Protein AF-A0A7J8VX58-F1 (afdb_monomer_lite)

Structure (mmCIF, N/CA/C/O backbone):
data_AF-A0A7J8VX58-F1
#
_entry.id   AF-A0A7J8VX58-F1
#
loop_
_atom_site.group_PDB
_atom_site.id
_atom_site.type_symbol
_atom_site.label_atom_id
_atom_site.label_alt_id
_atom_site.label_comp_id
_atom_site.label_asym_id
_atom_site.label_entity_id
_atom_site.label_seq_id
_atom_site.pdbx_PDB_ins_code
_atom_site.Cartn_x
_atom_site.Cartn_y
_atom_site.Cartn_z
_atom_site.occupancy
_atom_site.B_iso_or_equiv
_atom_site.auth_seq_id
_atom_site.auth_comp_id
_atom_site.auth_asym_id
_atom_site.auth_atom_id
_atom_site.pdbx_PDB_model_num
ATOM 1 N N . MET A 1 1 ? -9.553 -24.110 28.829 1.00 67.25 1 MET A N 1
ATOM 2 C CA . MET A 1 1 ? -9.200 -22.724 29.221 1.00 67.25 1 MET A CA 1
ATOM 3 C C . MET A 1 1 ? -9.968 -21.685 28.394 1.00 67.25 1 MET A C 1
ATOM 5 O O . MET A 1 1 ? -10.559 -20.806 29.000 1.00 67.25 1 MET A O 1
ATOM 9 N N . ALA A 1 2 ? -10.059 -21.823 27.061 1.00 74.19 2 ALA A N 1
ATOM 10 C CA . ALA A 1 2 ? -10.848 -20.926 26.198 1.00 74.19 2 ALA A CA 1
ATOM 11 C C . ALA A 1 2 ? -12.362 -20.903 26.513 1.00 74.19 2 ALA A C 1
ATOM 13 O O . ALA A 1 2 ? -12.915 -19.830 26.712 1.00 74.19 2 ALA A O 1
ATOM 14 N N . ALA A 1 3 ? -13.008 -22.069 26.670 1.00 78.06 3 ALA A N 1
ATOM 15 C CA . ALA A 1 3 ? -14.443 -22.149 26.992 1.00 78.06 3 ALA A CA 1
ATOM 16 C C . ALA A 1 3 ? -14.817 -21.452 28.319 1.00 78.06 3 ALA A C 1
ATOM 18 O O . ALA A 1 3 ? -15.815 -20.751 28.389 1.00 78.06 3 ALA A O 1
ATOM 19 N N . LYS A 1 4 ? -13.958 -21.556 29.346 1.00 78.69 4 LYS A N 1
ATOM 20 C CA . LYS A 1 4 ? -14.139 -20.858 30.633 1.00 78.69 4 LYS A CA 1
ATOM 21 C C . LYS A 1 4 ? -13.997 -19.338 30.518 1.00 78.69 4 LYS A C 1
ATOM 23 O O . LYS A 1 4 ? -14.707 -18.617 31.203 1.00 78.69 4 LYS A O 1
ATOM 28 N N . LYS A 1 5 ? -13.080 -18.842 29.675 1.00 78.00 5 LYS A N 1
ATOM 29 C CA . LYS A 1 5 ? -12.968 -17.399 29.407 1.00 78.00 5 LYS A CA 1
ATOM 30 C C . LYS A 1 5 ? -14.185 -16.875 28.643 1.00 78.00 5 LYS A C 1
ATOM 32 O O . LYS A 1 5 ? -14.623 -15.774 28.931 1.00 78.00 5 LYS A O 1
ATOM 37 N N . LEU A 1 6 ? -14.748 -17.669 27.729 1.00 80.69 6 LEU A N 1
ATOM 38 C CA . LEU A 1 6 ? -15.968 -17.306 27.006 1.00 80.69 6 LEU A CA 1
ATOM 39 C C . LEU A 1 6 ? -17.177 -17.196 27.948 1.00 80.69 6 LEU A C 1
ATOM 41 O O . LEU A 1 6 ? -17.907 -16.215 27.881 1.00 80.69 6 LEU A O 1
ATOM 45 N N . GLU A 1 7 ? -17.339 -18.139 28.883 1.00 80.19 7 GLU A N 1
ATOM 46 C CA . GLU A 1 7 ? -18.363 -18.032 29.937 1.00 80.19 7 GLU A CA 1
ATOM 47 C C . GLU A 1 7 ? -18.173 -16.784 30.814 1.00 80.19 7 GLU A C 1
ATOM 49 O O . GLU A 1 7 ? -19.152 -16.158 31.209 1.00 80.19 7 GLU A O 1
ATOM 54 N N . GLN A 1 8 ? -16.924 -16.391 31.094 1.00 83.75 8 GLN A N 1
ATOM 55 C CA . GLN A 1 8 ? -16.607 -15.188 31.876 1.00 83.75 8 GLN A CA 1
ATOM 56 C C . GLN A 1 8 ? -16.864 -13.873 31.127 1.00 83.75 8 GLN A C 1
ATOM 58 O O . GLN A 1 8 ? -17.114 -12.863 31.778 1.00 83.75 8 GLN A O 1
ATOM 63 N N . MET A 1 9 ? -16.790 -13.863 29.792 1.00 82.75 9 MET A N 1
ATOM 64 C CA . MET A 1 9 ? -17.065 -12.672 28.974 1.00 82.75 9 MET A CA 1
ATOM 65 C C . MET A 1 9 ? -18.559 -12.327 28.927 1.00 82.75 9 MET A C 1
ATOM 67 O O . MET A 1 9 ? -18.908 -11.164 28.746 1.00 82.75 9 MET A O 1
ATOM 71 N N . GLY A 1 10 ? -19.434 -13.310 29.157 1.00 85.12 10 GLY A N 1
ATOM 72 C CA . GLY A 1 10 ? -20.879 -13.107 29.164 1.00 85.12 10 GLY A CA 1
ATOM 73 C C . GLY A 1 10 ? -21.491 -12.995 27.759 1.00 85.12 10 GLY A C 1
ATOM 74 O O . GLY A 1 10 ? -20.836 -13.294 26.759 1.00 85.12 10 GLY A O 1
ATOM 75 N N . PRO A 1 11 ? -22.785 -12.644 27.666 1.00 87.06 11 PRO A N 1
ATOM 76 C CA . PRO A 1 11 ? -23.480 -12.518 26.389 1.00 87.06 11 PRO A CA 1
ATOM 77 C C . PRO A 1 11 ? -22.951 -11.333 25.572 1.00 87.06 11 PRO A C 1
ATOM 79 O O . PRO A 1 11 ? -22.590 -10.300 26.129 1.00 87.06 11 PRO A O 1
ATOM 82 N N . VAL A 1 12 ? -22.986 -11.474 24.242 1.00 88.31 12 VAL A N 1
ATOM 83 C CA . VAL A 1 12 ? -22.552 -10.428 23.306 1.00 88.31 12 VAL A CA 1
ATOM 84 C C . VAL A 1 12 ? -23.352 -9.149 23.537 1.00 88.31 12 VAL A C 1
ATOM 86 O O . VAL A 1 12 ? -24.588 -9.141 23.500 1.00 88.31 12 VAL A O 1
ATOM 89 N N . THR A 1 13 ? -22.635 -8.061 23.764 1.00 92.06 13 THR A N 1
ATOM 90 C CA . THR A 1 13 ? -23.197 -6.743 24.025 1.00 92.06 13 THR A CA 1
ATOM 91 C C . THR A 1 13 ? -23.723 -6.097 22.744 1.00 92.06 13 THR A C 1
ATOM 93 O O . THR A 1 13 ? -23.370 -6.458 21.619 1.00 92.06 13 THR A O 1
ATOM 96 N N . LYS A 1 14 ? -24.573 -5.079 22.902 1.00 90.50 14 LYS A N 1
ATOM 97 C CA . LYS A 1 14 ? -25.101 -4.307 21.771 1.00 90.50 14 LYS A CA 1
ATOM 98 C C . LYS A 1 14 ? -23.979 -3.669 20.937 1.00 90.50 14 LYS A C 1
ATOM 100 O O . LYS A 1 14 ? -24.055 -3.685 19.713 1.00 90.50 14 LYS A O 1
ATOM 105 N N . ASN A 1 15 ? -22.939 -3.149 21.590 1.00 91.50 15 ASN A N 1
ATOM 106 C CA . ASN A 1 15 ? -21.820 -2.490 20.912 1.00 91.50 15 ASN A CA 1
ATOM 107 C C . ASN A 1 15 ? -20.977 -3.492 20.112 1.00 91.50 15 ASN A C 1
ATOM 109 O O . ASN A 1 15 ? -20.580 -3.190 18.989 1.00 91.50 15 ASN A O 1
ATOM 113 N N . GLU A 1 16 ? -20.780 -4.709 20.628 1.00 92.38 16 GLU A N 1
ATOM 114 C CA . GLU A 1 16 ? -20.103 -5.784 19.890 1.00 92.38 16 GLU A CA 1
ATOM 115 C C . GLU A 1 16 ? -20.892 -6.202 18.642 1.00 92.38 16 GLU A C 1
ATOM 117 O O . GLU A 1 16 ? -20.307 -6.364 17.572 1.00 92.38 16 GLU A O 1
ATOM 122 N N . TRP A 1 17 ? -22.224 -6.290 18.726 1.00 94.56 17 TRP A N 1
ATOM 123 C CA . TRP A 1 17 ? -23.066 -6.553 17.552 1.00 94.56 17 TRP A CA 1
ATOM 124 C C . TRP A 1 17 ? -22.974 -5.455 16.492 1.00 94.56 17 TRP A C 1
ATOM 126 O O . TRP A 1 17 ? -22.900 -5.754 15.298 1.00 94.56 17 TRP A O 1
ATOM 136 N N . ILE A 1 18 ? -22.956 -4.189 16.913 1.00 93.94 18 ILE A N 1
ATOM 137 C CA . ILE A 1 18 ? -22.804 -3.052 15.999 1.00 93.94 18 ILE A CA 1
ATOM 138 C C . ILE A 1 18 ? -21.421 -3.077 15.333 1.00 93.94 18 ILE A C 1
ATOM 140 O O . ILE A 1 18 ? -21.319 -2.852 14.124 1.00 93.94 18 ILE A O 1
ATOM 144 N N . MET A 1 19 ? -20.368 -3.397 16.088 1.00 93.69 19 MET A N 1
ATOM 145 C CA . MET A 1 19 ? -19.006 -3.527 15.565 1.00 93.69 19 MET A CA 1
ATOM 146 C C . MET A 1 19 ? -18.912 -4.635 14.509 1.00 93.69 19 MET A C 1
ATOM 148 O O . MET A 1 19 ? -18.427 -4.386 13.403 1.00 93.69 19 MET A O 1
ATOM 152 N N . VAL A 1 20 ? -19.464 -5.820 14.790 1.00 94.81 20 VAL A N 1
ATOM 153 C CA . VAL A 1 20 ? -19.514 -6.933 13.826 1.00 94.81 20 VAL A CA 1
ATOM 154 C C . VAL A 1 20 ? -20.304 -6.548 12.575 1.00 94.81 20 VAL A C 1
ATOM 156 O O . VAL A 1 20 ? -19.836 -6.785 11.460 1.00 94.81 20 VAL A O 1
ATOM 159 N N . GLY A 1 21 ? -21.470 -5.917 12.734 1.00 95.88 21 GLY A N 1
ATOM 160 C CA . GLY A 1 21 ? -22.283 -5.456 11.606 1.00 95.88 21 GLY A CA 1
ATOM 161 C C . GLY A 1 21 ? -21.540 -4.453 10.720 1.00 95.88 21 GLY A C 1
ATOM 162 O O . GLY A 1 21 ? -21.539 -4.580 9.496 1.00 95.88 21 GLY A O 1
ATOM 163 N N . THR A 1 22 ? -20.838 -3.506 11.342 1.00 95.19 22 THR A N 1
ATOM 164 C CA . THR A 1 22 ? -20.024 -2.504 10.640 1.00 95.19 22 THR A CA 1
ATOM 165 C C . THR A 1 22 ? -18.860 -3.154 9.894 1.00 95.19 22 THR A C 1
ATOM 167 O O . THR A 1 22 ? -18.599 -2.812 8.741 1.00 95.19 22 THR A O 1
ATOM 170 N N . MET A 1 23 ? -18.201 -4.140 10.507 1.00 93.94 23 MET A N 1
ATOM 171 C CA . MET A 1 23 ? -17.115 -4.885 9.871 1.00 93.94 23 MET A CA 1
ATOM 172 C C . MET A 1 23 ? -17.603 -5.679 8.653 1.00 93.94 23 MET A C 1
ATOM 174 O O . MET A 1 23 ? -16.987 -5.613 7.590 1.00 93.94 23 MET A O 1
ATOM 178 N N . LEU A 1 24 ? -18.730 -6.386 8.771 1.00 96.06 24 LEU A N 1
ATOM 179 C CA . LEU A 1 24 ? -19.324 -7.128 7.653 1.00 96.06 24 LEU A CA 1
ATOM 180 C C . LEU A 1 24 ? -19.724 -6.201 6.502 1.00 96.06 24 LEU A C 1
ATOM 182 O O . LEU A 1 24 ? -19.502 -6.531 5.335 1.00 96.06 24 LEU A O 1
ATOM 186 N N . LEU A 1 25 ? -20.266 -5.026 6.822 1.00 94.56 25 LEU A N 1
ATOM 187 C CA . LEU A 1 25 ? -20.597 -4.014 5.826 1.00 94.56 25 LEU A CA 1
ATOM 188 C C . LEU A 1 25 ? -19.341 -3.492 5.116 1.00 94.56 25 LEU A C 1
ATOM 190 O O . LEU A 1 25 ? -19.319 -3.459 3.889 1.00 94.56 25 LEU A O 1
ATOM 194 N N . ALA A 1 26 ? -18.280 -3.157 5.854 1.00 93.88 26 ALA A N 1
ATOM 195 C CA . ALA A 1 26 ? -17.018 -2.704 5.267 1.00 93.88 26 ALA A CA 1
ATOM 196 C C . ALA A 1 26 ? -16.408 -3.757 4.324 1.00 93.88 26 ALA A C 1
ATOM 198 O O . ALA A 1 26 ? -16.032 -3.432 3.199 1.00 93.88 26 ALA A O 1
ATOM 199 N N . VAL A 1 27 ? -16.389 -5.031 4.735 1.00 94.31 27 VAL A N 1
ATOM 200 C CA . VAL A 1 27 ? -15.911 -6.142 3.893 1.00 94.31 27 VAL A CA 1
ATOM 201 C C . VAL A 1 27 ? -16.771 -6.296 2.640 1.00 94.31 27 VAL A C 1
ATOM 203 O O . VAL A 1 27 ? -16.237 -6.449 1.544 1.00 94.31 27 VAL A O 1
ATOM 206 N N . THR A 1 28 ? -18.095 -6.207 2.775 1.00 94.56 28 THR A N 1
ATOM 207 C CA . THR A 1 28 ? -19.016 -6.292 1.631 1.00 94.56 28 THR A CA 1
ATOM 208 C C . THR A 1 28 ? -18.780 -5.146 0.649 1.00 94.56 28 THR A C 1
ATOM 210 O O . THR A 1 28 ? -18.718 -5.374 -0.557 1.00 94.56 28 THR A O 1
ATOM 213 N N . LEU A 1 29 ? -18.589 -3.923 1.153 1.00 93.50 29 LEU A N 1
ATOM 214 C CA . LEU A 1 29 ? -18.266 -2.757 0.331 1.00 93.50 29 LEU A CA 1
ATOM 215 C C . LEU A 1 29 ? -16.899 -2.877 -0.345 1.00 93.50 29 LEU A C 1
ATOM 217 O O . LEU A 1 29 ? -16.748 -2.388 -1.456 1.00 93.50 29 LEU A O 1
ATOM 221 N N . TRP A 1 30 ? -15.918 -3.534 0.275 1.00 91.31 30 TRP A N 1
ATOM 222 C CA . TRP A 1 30 ? -14.639 -3.809 -0.382 1.00 91.31 30 TRP A CA 1
ATOM 223 C C . TRP A 1 30 ? -14.753 -4.858 -1.483 1.00 91.31 30 TRP A C 1
ATOM 225 O O . TRP A 1 30 ? -14.191 -4.661 -2.556 1.00 91.31 30 TRP A O 1
ATOM 235 N N . VAL A 1 31 ? -15.496 -5.943 -1.257 1.00 93.19 31 VAL A N 1
ATOM 236 C CA . VAL A 1 31 ? -15.692 -6.993 -2.271 1.00 93.19 31 VAL A CA 1
ATOM 237 C C . VAL A 1 31 ? -16.513 -6.474 -3.454 1.00 93.19 31 VAL A C 1
ATOM 239 O O . VAL A 1 31 ? -16.200 -6.770 -4.603 1.00 93.19 31 VAL A O 1
ATOM 242 N N . CYS A 1 32 ? -17.543 -5.672 -3.183 1.00 92.31 32 CYS A N 1
ATOM 243 C CA . CYS A 1 32 ? -18.420 -5.087 -4.196 1.00 92.31 32 CYS A CA 1
ATOM 244 C C . CYS A 1 32 ? -17.983 -3.676 -4.632 1.00 92.31 32 CYS A C 1
ATOM 246 O O . CYS A 1 32 ? -18.740 -2.987 -5.311 1.00 92.31 32 CYS A O 1
ATOM 248 N N . GLY A 1 33 ? -16.797 -3.210 -4.233 1.00 88.12 33 GLY A N 1
ATOM 249 C CA . GLY A 1 33 ? -16.373 -1.821 -4.447 1.00 88.12 33 GLY A CA 1
ATOM 250 C C . GLY A 1 33 ? -16.325 -1.450 -5.925 1.00 88.12 33 GLY A C 1
ATOM 251 O O . GLY A 1 33 ? -16.896 -0.438 -6.327 1.00 88.12 33 GLY A O 1
ATOM 252 N N . ASP A 1 34 ? -15.745 -2.325 -6.747 1.00 86.12 34 ASP A N 1
ATOM 253 C CA . ASP A 1 34 ? -15.620 -2.111 -8.192 1.00 86.12 34 ASP A CA 1
ATOM 254 C C . ASP A 1 34 ? -16.979 -2.129 -8.910 1.00 86.12 34 ASP A C 1
ATOM 256 O O . ASP A 1 34 ? -17.194 -1.361 -9.846 1.00 86.12 34 ASP A O 1
ATOM 260 N N . THR A 1 35 ? -17.925 -2.966 -8.464 1.00 91.38 35 THR A N 1
ATOM 261 C CA . THR A 1 35 ? -19.267 -3.057 -9.067 1.00 91.38 35 THR A CA 1
ATOM 262 C C . THR A 1 35 ? -20.177 -1.907 -8.648 1.00 91.38 35 THR A C 1
ATOM 264 O O . THR A 1 35 ? -21.030 -1.487 -9.429 1.00 91.38 35 THR A O 1
ATOM 267 N N . LEU A 1 36 ? -19.997 -1.387 -7.433 1.00 88.38 36 LEU A N 1
ATOM 268 C CA . LEU A 1 36 ? -20.767 -0.271 -6.882 1.00 88.38 36 LEU A CA 1
ATOM 269 C C . LEU A 1 36 ? -20.120 1.098 -7.151 1.00 88.38 36 LEU A C 1
ATOM 271 O O . LEU A 1 36 ? -20.736 2.124 -6.868 1.00 88.38 36 LEU A O 1
ATOM 275 N N . GLY A 1 37 ? -18.890 1.130 -7.675 1.00 91.56 37 GLY A N 1
ATOM 276 C CA . GLY A 1 37 ? -18.122 2.360 -7.876 1.00 91.56 37 GLY A CA 1
ATOM 277 C C . GLY A 1 37 ? -17.706 3.036 -6.566 1.00 91.56 37 GLY A C 1
ATOM 278 O O . GLY A 1 37 ? -17.561 4.257 -6.527 1.00 91.56 37 GLY A O 1
ATOM 279 N N . ILE A 1 38 ? -17.549 2.265 -5.486 1.00 92.62 38 ILE A N 1
ATOM 280 C CA . ILE A 1 38 ? -17.201 2.766 -4.152 1.00 92.62 38 ILE A CA 1
ATOM 281 C C . ILE A 1 38 ? -15.705 2.529 -3.907 1.00 92.62 38 ILE A C 1
ATOM 283 O O . ILE A 1 38 ? -15.286 1.379 -3.761 1.00 92.62 38 ILE A O 1
ATOM 287 N N . PRO A 1 39 ? -14.881 3.590 -3.807 1.00 91.44 39 PRO A N 1
ATOM 288 C CA . PRO A 1 39 ? -13.470 3.447 -3.469 1.00 91.44 39 PRO A CA 1
ATOM 289 C C . PRO A 1 39 ? -13.274 2.848 -2.071 1.00 91.44 39 PRO A C 1
ATOM 291 O O . PRO A 1 39 ? -14.018 3.155 -1.137 1.00 91.44 39 PRO A O 1
ATOM 294 N N . SER A 1 40 ? -12.206 2.071 -1.888 1.00 86.94 40 SER A N 1
ATOM 295 C CA . SER A 1 40 ? -11.897 1.402 -0.613 1.00 86.94 40 SER A CA 1
ATOM 296 C C . SER A 1 40 ? -11.791 2.359 0.581 1.00 86.94 40 SER A C 1
ATOM 298 O O . SER A 1 40 ? -12.222 2.019 1.684 1.00 86.94 40 SER A O 1
ATOM 300 N N . VAL A 1 41 ? -11.268 3.568 0.353 1.00 90.44 41 VAL A N 1
ATOM 301 C CA . VAL A 1 41 ? -11.170 4.635 1.361 1.00 90.44 41 VAL A CA 1
ATOM 302 C C . VAL A 1 41 ? -12.556 5.107 1.796 1.00 90.44 41 VAL A C 1
ATOM 304 O O . VAL A 1 41 ? -12.792 5.303 2.984 1.00 90.44 41 VAL A O 1
ATOM 307 N N . VAL A 1 42 ? -13.497 5.241 0.857 1.00 94.31 42 VAL A N 1
ATOM 308 C CA . VAL A 1 42 ? -14.876 5.649 1.162 1.00 94.31 42 VAL A CA 1
ATOM 309 C C . VAL A 1 42 ? -15.570 4.578 1.999 1.00 94.31 42 VAL A C 1
ATOM 311 O O . VAL A 1 42 ? -16.201 4.911 2.998 1.00 94.31 42 VAL A O 1
ATOM 314 N N . ALA A 1 43 ? -15.391 3.297 1.666 1.00 94.31 43 ALA A N 1
ATOM 315 C CA . ALA A 1 43 ? -15.914 2.192 2.471 1.00 94.31 43 ALA A CA 1
ATOM 316 C C . ALA A 1 43 ? -15.386 2.223 3.921 1.00 94.31 43 ALA A C 1
ATOM 318 O O . ALA A 1 43 ? -16.165 2.078 4.864 1.00 94.31 43 ALA A O 1
ATOM 319 N N . ALA A 1 44 ? -14.088 2.487 4.110 1.00 92.44 44 ALA A N 1
ATOM 320 C CA . ALA A 1 44 ? -13.493 2.636 5.440 1.00 92.44 44 ALA A CA 1
ATOM 321 C C . ALA A 1 44 ? -14.060 3.849 6.205 1.00 92.44 44 ALA A C 1
ATOM 323 O O . ALA A 1 44 ? -14.365 3.738 7.392 1.00 92.44 44 ALA A O 1
ATOM 324 N N . MET A 1 45 ? -14.259 4.986 5.528 1.00 95.25 45 MET A N 1
ATOM 325 C CA . MET A 1 45 ? -14.857 6.187 6.129 1.00 95.25 45 MET A CA 1
ATOM 326 C C . MET A 1 45 ? -16.324 5.992 6.512 1.00 95.25 45 MET A C 1
ATOM 328 O O . MET A 1 45 ? -16.741 6.476 7.564 1.00 95.25 45 MET A O 1
ATOM 332 N N . ILE A 1 46 ? -17.096 5.249 5.713 1.00 95.62 46 ILE A N 1
ATOM 333 C CA . ILE A 1 46 ? -18.464 4.843 6.067 1.00 95.62 46 ILE A CA 1
ATOM 334 C C . ILE A 1 46 ? -18.440 3.997 7.345 1.00 95.62 46 ILE A C 1
ATOM 336 O O . ILE A 1 46 ? -19.193 4.284 8.274 1.00 95.62 46 ILE A O 1
ATOM 340 N N . GLY A 1 47 ? -17.540 3.009 7.421 1.00 95.44 47 GLY A N 1
ATOM 341 C CA . GLY A 1 47 ? -17.327 2.183 8.613 1.00 95.44 47 GLY A CA 1
ATOM 342 C C . GLY A 1 47 ? -17.056 3.015 9.867 1.00 95.44 47 GLY A C 1
ATOM 343 O O . GLY A 1 47 ? -17.797 2.921 10.844 1.00 95.44 47 GLY A O 1
ATOM 344 N N . LEU A 1 48 ? -16.047 3.888 9.812 1.00 95.25 48 LEU A N 1
ATOM 345 C CA . LEU A 1 48 ? -15.701 4.786 10.918 1.00 95.25 48 LEU A CA 1
ATOM 346 C C . LEU A 1 48 ? -16.871 5.699 11.317 1.00 95.25 48 LEU A C 1
ATOM 348 O O . LEU A 1 48 ? -17.172 5.832 12.502 1.00 95.25 48 LEU A O 1
ATOM 352 N N . SER A 1 49 ? -17.570 6.278 10.336 1.00 96.25 49 SER A N 1
ATOM 353 C CA . SER A 1 49 ? -18.723 7.150 10.591 1.00 96.25 49 SER A CA 1
ATOM 354 C C . SER A 1 49 ? -19.847 6.410 11.313 1.00 96.25 49 SER A C 1
ATOM 356 O O . SER A 1 49 ? -20.435 6.957 12.240 1.00 96.25 49 SER A O 1
ATOM 358 N N . MET A 1 50 ? -20.141 5.162 10.936 1.00 95.81 50 MET A N 1
ATOM 359 C CA . MET A 1 50 ? -21.164 4.364 11.621 1.00 95.81 50 MET A CA 1
ATOM 360 C C . MET A 1 50 ? -20.773 4.045 13.064 1.00 95.81 50 MET A C 1
ATOM 362 O O . MET A 1 50 ? -21.624 4.140 13.945 1.00 95.81 50 MET A O 1
ATOM 366 N N . LEU A 1 51 ? -19.506 3.704 13.320 1.00 95.81 51 LEU A N 1
ATOM 367 C CA . LEU A 1 51 ? -19.032 3.412 14.677 1.00 95.81 51 LEU A CA 1
ATOM 368 C C . LEU A 1 51 ? -19.135 4.638 15.595 1.00 95.81 51 LEU A C 1
ATOM 370 O O . LEU A 1 51 ? -19.573 4.492 16.736 1.00 95.81 51 LEU A O 1
ATOM 374 N N . LEU A 1 52 ? -18.808 5.828 15.080 1.00 96.06 52 LEU A N 1
ATOM 375 C CA . LEU A 1 52 ? -18.964 7.099 15.797 1.00 96.06 52 LEU A CA 1
ATOM 376 C C . LEU A 1 52 ? -20.443 7.450 16.027 1.00 96.06 52 LEU A C 1
ATOM 378 O O . LEU A 1 52 ? -20.846 7.768 17.142 1.00 96.06 52 LEU A O 1
ATOM 382 N N . LEU A 1 53 ? -21.286 7.358 14.990 1.00 96.00 53 LEU A N 1
ATOM 383 C CA . LEU A 1 53 ? -22.712 7.705 15.089 1.00 96.00 53 LEU A CA 1
ATOM 384 C C . LEU A 1 53 ? -23.492 6.779 16.028 1.00 96.00 53 LEU A C 1
ATOM 386 O O . LEU A 1 53 ? -24.456 7.208 16.660 1.00 96.00 53 LEU A O 1
ATOM 390 N N . LEU A 1 54 ? -23.100 5.507 16.103 1.00 94.19 54 LEU A N 1
ATOM 391 C CA . LEU A 1 54 ? -23.751 4.510 16.950 1.00 94.19 54 LEU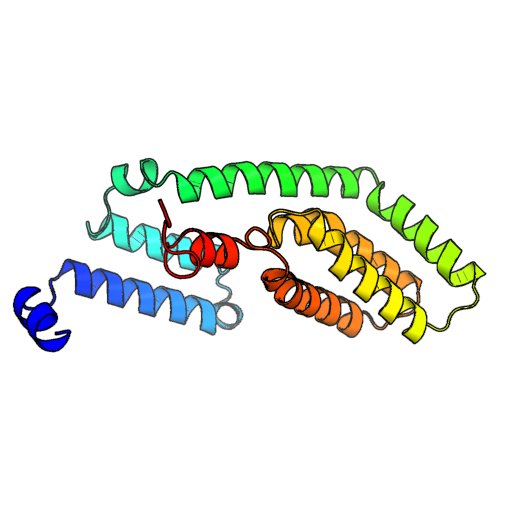 A CA 1
ATOM 392 C C . LEU A 1 54 ? -23.154 4.445 18.366 1.00 94.19 54 LEU A C 1
ATOM 394 O O . LEU A 1 54 ? -23.621 3.633 19.167 1.00 94.19 54 LEU A O 1
ATOM 398 N N . GLY A 1 55 ? -22.167 5.295 18.679 1.00 91.50 55 GLY A N 1
ATOM 399 C CA . GLY A 1 55 ? -21.546 5.394 20.004 1.00 91.50 55 GLY A CA 1
ATOM 400 C C . GLY A 1 55 ? -20.736 4.157 20.394 1.00 91.50 55 GLY A C 1
ATOM 401 O O . GLY A 1 55 ? -20.657 3.815 21.572 1.00 91.50 55 GLY A O 1
ATOM 402 N N . VAL A 1 56 ? -20.202 3.434 19.403 1.00 93.81 56 VAL A N 1
ATOM 403 C CA . VAL A 1 56 ? -19.262 2.326 19.638 1.00 93.81 56 VAL A CA 1
ATOM 404 C C . VAL A 1 56 ? -17.843 2.855 19.818 1.00 93.81 56 VAL A C 1
ATOM 406 O O . VAL A 1 56 ? -17.079 2.270 20.579 1.00 93.81 56 VAL A O 1
ATOM 409 N N . LEU A 1 57 ? -17.514 3.941 19.119 1.00 93.69 57 LEU A N 1
ATOM 410 C CA . LEU A 1 57 ? -16.290 4.711 19.299 1.00 93.69 57 LEU A CA 1
ATOM 411 C C . LEU A 1 57 ? -16.651 6.148 19.643 1.00 93.69 57 LEU A C 1
ATOM 413 O O . LEU A 1 57 ? -17.578 6.707 19.051 1.00 93.69 57 LEU A O 1
ATOM 417 N N . ASP A 1 58 ? -15.867 6.748 20.526 1.00 95.25 58 ASP A N 1
ATOM 418 C CA . ASP A 1 58 ? -15.877 8.181 20.763 1.00 95.25 58 ASP A CA 1
ATOM 419 C C . ASP A 1 58 ? -14.821 8.878 19.892 1.00 95.25 58 ASP A C 1
ATOM 421 O O . ASP A 1 58 ? -13.862 8.285 19.389 1.00 95.25 58 ASP A O 1
ATOM 425 N N . TRP A 1 59 ? -14.980 10.187 19.697 1.00 94.69 59 TRP A N 1
ATOM 426 C CA . TRP A 1 59 ? -13.996 10.969 18.945 1.00 94.69 59 TRP A CA 1
ATOM 427 C C . TRP A 1 59 ? -12.616 10.967 19.620 1.00 94.69 59 TRP A C 1
ATOM 429 O O . TRP A 1 59 ? -11.589 10.930 18.941 1.00 94.69 59 TRP A O 1
ATOM 439 N N . ASP A 1 60 ? -12.588 10.937 20.954 1.00 95.12 60 ASP A N 1
ATOM 440 C CA . ASP A 1 60 ? -11.349 10.852 21.726 1.00 95.12 60 ASP A CA 1
ATOM 441 C C . ASP A 1 60 ? -10.625 9.511 21.527 1.00 95.12 60 ASP A C 1
ATOM 443 O O . ASP A 1 60 ? -9.391 9.487 21.516 1.00 95.12 60 ASP A O 1
ATOM 447 N N . ASP A 1 61 ? -11.346 8.414 21.262 1.00 93.06 61 ASP A N 1
ATOM 448 C CA . ASP A 1 61 ? -10.728 7.136 20.874 1.00 93.06 61 ASP A CA 1
ATOM 449 C C . ASP A 1 61 ? -9.960 7.298 19.554 1.00 93.06 61 ASP A C 1
ATOM 451 O O . ASP A 1 61 ? -8.817 6.865 19.421 1.00 93.06 61 ASP A O 1
ATOM 455 N N . CYS A 1 62 ? -10.542 8.018 18.589 1.00 92.62 62 CYS A N 1
ATOM 456 C CA . CYS A 1 62 ? -9.904 8.282 17.297 1.00 92.62 62 CYS A CA 1
ATOM 457 C C . CYS A 1 62 ? -8.681 9.205 17.425 1.00 92.62 62 CYS A C 1
ATOM 459 O O . CYS A 1 62 ? -7.676 9.018 16.734 1.00 92.62 62 CYS A O 1
ATOM 461 N N . LEU A 1 63 ? -8.743 10.217 18.296 1.00 93.69 63 LEU A N 1
ATOM 462 C CA . LEU A 1 63 ? -7.621 11.130 18.539 1.00 93.69 63 LEU A CA 1
ATOM 463 C C . LEU A 1 63 ? -6.479 10.461 19.312 1.00 93.69 63 LEU A C 1
ATOM 465 O O . LEU A 1 63 ? -5.309 10.780 19.090 1.00 93.69 63 LEU A O 1
ATOM 469 N N . SER A 1 64 ? -6.807 9.545 20.220 1.00 93.50 64 SER A N 1
ATOM 470 C CA . SER A 1 64 ? -5.825 8.856 21.058 1.00 93.50 64 SER A CA 1
ATOM 471 C C . SER A 1 64 ? -5.152 7.664 20.369 1.00 93.50 64 SER A C 1
ATOM 473 O O . SER A 1 64 ? -4.111 7.205 20.851 1.00 93.50 64 SER A O 1
ATOM 475 N N . GLU A 1 65 ? -5.656 7.227 19.210 1.00 90.12 65 GLU A N 1
ATOM 476 C CA . GLU A 1 65 ? -5.080 6.157 18.388 1.00 90.12 65 GLU A CA 1
ATOM 477 C C . GLU A 1 65 ? -3.784 6.596 17.675 1.00 90.12 65 GLU A C 1
ATOM 479 O O . GLU A 1 65 ? -3.721 6.826 16.463 1.00 90.12 65 GLU A O 1
ATOM 484 N N . LYS A 1 66 ? -2.702 6.739 18.450 1.00 83.19 66 LYS A N 1
ATOM 485 C CA . LYS A 1 66 ? -1.404 7.259 17.983 1.00 83.19 66 LYS A CA 1
ATOM 486 C C . LYS A 1 66 ? -0.822 6.478 16.806 1.00 83.19 66 LYS A C 1
ATOM 488 O O . LYS A 1 66 ? -0.149 7.079 15.974 1.00 83.19 66 LYS A O 1
ATOM 493 N N . SER A 1 67 ? -1.068 5.168 16.725 1.00 75.25 67 SER A N 1
ATOM 494 C CA . SER A 1 67 ? -0.521 4.335 15.650 1.00 75.25 67 SER A CA 1
ATOM 495 C C . SER A 1 67 ? -1.083 4.730 14.282 1.00 75.25 67 SER A C 1
ATOM 497 O O . SER A 1 67 ? -0.329 4.805 13.308 1.00 75.25 67 SER A O 1
ATOM 499 N N . ALA A 1 68 ? -2.378 5.051 14.210 1.00 77.00 68 ALA A N 1
ATOM 500 C CA . ALA A 1 68 ? -3.013 5.500 12.975 1.00 77.00 68 ALA A CA 1
ATOM 501 C C . ALA A 1 68 ? -2.456 6.857 12.514 1.00 77.00 68 ALA A C 1
ATOM 503 O O . ALA A 1 68 ? -2.126 7.020 11.338 1.00 77.00 68 ALA A O 1
ATOM 504 N N . TRP A 1 69 ? -2.294 7.808 13.440 1.00 83.62 69 TRP A N 1
ATOM 505 C CA . TRP A 1 69 ? -1.752 9.139 13.144 1.00 83.62 69 TRP A CA 1
ATOM 506 C C . TRP A 1 69 ? -0.283 9.112 12.721 1.00 83.62 69 TRP A C 1
ATOM 508 O O . TRP A 1 69 ? 0.083 9.783 11.756 1.00 83.62 69 TRP A O 1
ATOM 518 N N . ASP A 1 70 ? 0.544 8.318 13.402 1.00 73.12 70 ASP A N 1
ATOM 519 C CA . ASP A 1 70 ? 1.954 8.129 13.047 1.00 73.12 70 ASP A CA 1
ATOM 520 C C . ASP A 1 70 ? 2.091 7.543 11.634 1.00 73.12 70 ASP A C 1
ATOM 522 O O . ASP A 1 70 ? 2.788 8.092 10.774 1.00 73.12 70 ASP A O 1
ATOM 526 N N . THR A 1 71 ? 1.305 6.499 11.358 1.00 70.75 71 THR A N 1
ATOM 527 C CA . THR A 1 71 ? 1.214 5.861 10.042 1.00 70.75 71 THR A CA 1
ATOM 528 C C . THR A 1 71 ? 0.807 6.868 8.963 1.00 70.75 71 THR A C 1
ATOM 530 O O . THR A 1 71 ? 1.471 6.972 7.931 1.00 70.75 71 THR A O 1
ATOM 533 N N . LEU A 1 72 ? -0.251 7.650 9.201 1.00 79.56 72 LEU A N 1
ATOM 534 C CA . LEU A 1 72 ? -0.733 8.669 8.267 1.00 79.56 72 LEU A CA 1
ATOM 535 C C . LEU A 1 72 ? 0.334 9.735 7.975 1.00 79.56 72 LEU A C 1
ATOM 537 O O . LEU A 1 72 ? 0.565 10.060 6.809 1.00 79.56 72 LEU A O 1
ATOM 541 N N . ALA A 1 73 ? 0.986 10.268 9.011 1.00 80.62 73 ALA A N 1
ATOM 542 C CA . ALA A 1 73 ? 1.948 11.358 8.878 1.00 80.62 73 ALA A CA 1
ATOM 543 C C . ALA A 1 73 ? 3.177 10.939 8.061 1.00 80.62 73 ALA A C 1
ATOM 545 O O . ALA A 1 73 ? 3.538 11.611 7.090 1.00 80.62 73 ALA A O 1
ATOM 546 N N . TRP A 1 74 ? 3.795 9.806 8.404 1.00 66.62 74 TRP A N 1
ATOM 547 C CA . TRP A 1 74 ? 4.983 9.339 7.690 1.00 66.62 74 TRP A CA 1
ATOM 548 C C . TRP A 1 74 ? 4.651 8.878 6.262 1.00 66.62 74 TRP A C 1
ATOM 550 O O . TRP A 1 74 ? 5.406 9.188 5.336 1.00 66.62 74 TRP A O 1
ATOM 560 N N . PHE A 1 75 ? 3.497 8.228 6.034 1.00 64.25 75 PHE A N 1
ATOM 561 C CA . PHE A 1 75 ? 3.063 7.889 4.671 1.00 64.25 75 PHE A CA 1
ATOM 562 C C . PHE A 1 75 ? 2.799 9.119 3.808 1.00 64.25 75 PHE A C 1
ATOM 564 O O . PHE A 1 75 ? 3.219 9.132 2.650 1.00 64.25 75 PHE A O 1
ATOM 571 N N . ALA A 1 76 ? 2.148 10.151 4.348 1.00 74.12 76 ALA A N 1
ATOM 572 C CA . ALA A 1 76 ? 1.873 11.378 3.606 1.00 74.12 76 ALA A CA 1
ATOM 573 C C . ALA A 1 76 ? 3.170 12.057 3.137 1.00 74.12 76 ALA A C 1
ATOM 575 O O . ALA A 1 76 ? 3.277 12.442 1.971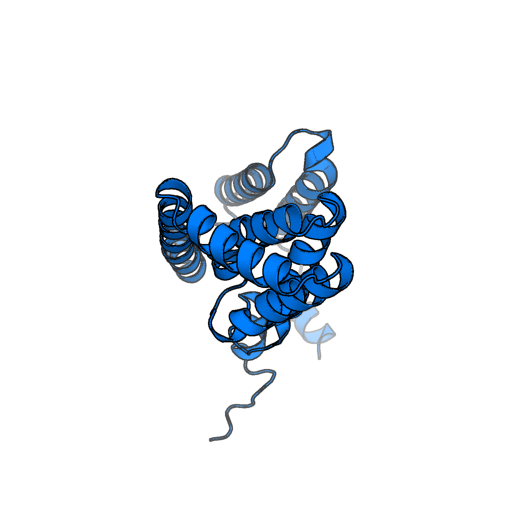 1.00 74.12 76 ALA A O 1
ATOM 576 N N . VAL A 1 77 ? 4.179 12.143 4.013 1.00 77.19 77 VAL A N 1
ATOM 577 C CA . VAL A 1 77 ? 5.494 12.707 3.669 1.00 77.19 77 VAL A CA 1
ATOM 578 C C . VAL A 1 77 ? 6.199 11.856 2.613 1.00 77.19 77 VAL A C 1
ATOM 580 O O . VAL A 1 77 ? 6.640 12.397 1.599 1.00 77.19 77 VAL A O 1
ATOM 583 N N . LEU A 1 78 ? 6.267 10.534 2.799 1.00 65.31 78 LEU A N 1
ATOM 584 C CA . LEU A 1 78 ? 6.934 9.635 1.852 1.00 65.31 78 LEU A CA 1
ATOM 585 C C . LEU A 1 78 ? 6.301 9.671 0.459 1.00 65.31 78 LEU A C 1
ATOM 587 O O . LEU A 1 78 ? 7.010 9.839 -0.535 1.00 65.31 78 LEU A O 1
ATOM 591 N N . VAL A 1 79 ? 4.975 9.534 0.378 1.00 66.75 79 VAL A N 1
ATOM 592 C CA . VAL A 1 79 ? 4.242 9.577 -0.896 1.00 66.75 79 VAL A CA 1
ATOM 593 C C . VAL A 1 79 ? 4.376 10.959 -1.537 1.00 66.75 79 VAL A C 1
ATOM 595 O O . VAL A 1 79 ? 4.598 11.052 -2.745 1.00 66.75 79 VAL A O 1
ATOM 598 N N . GLY A 1 80 ? 4.331 12.032 -0.740 1.00 74.56 80 GLY A N 1
ATOM 599 C CA . GLY A 1 80 ? 4.567 13.397 -1.211 1.00 74.56 80 GLY A CA 1
ATOM 600 C C . GLY A 1 80 ? 5.960 13.585 -1.823 1.00 74.56 80 GLY A C 1
ATOM 601 O O . GLY A 1 80 ? 6.077 14.088 -2.942 1.00 74.56 80 GLY A O 1
ATOM 602 N N . MET A 1 81 ? 7.016 13.137 -1.138 1.00 72.50 81 MET A N 1
ATOM 603 C CA . MET A 1 81 ? 8.400 13.212 -1.627 1.00 72.50 81 MET A CA 1
ATOM 604 C C . MET A 1 81 ? 8.609 12.375 -2.893 1.00 72.50 81 MET A C 1
ATOM 606 O O . MET A 1 81 ? 9.210 12.854 -3.855 1.00 72.50 81 MET A O 1
ATOM 610 N N . ALA A 1 82 ? 8.078 11.154 -2.927 1.00 65.25 82 ALA A N 1
ATOM 611 C CA . ALA A 1 82 ? 8.127 10.298 -4.107 1.00 65.25 82 ALA A CA 1
ATOM 612 C C . ALA A 1 82 ? 7.415 10.925 -5.319 1.00 65.25 82 ALA A C 1
ATOM 614 O O . ALA A 1 82 ? 7.932 10.897 -6.443 1.00 65.25 82 ALA A O 1
ATOM 615 N N . GLY A 1 83 ? 6.260 11.553 -5.081 1.00 67.06 83 GLY A N 1
ATOM 616 C CA . GLY A 1 83 ? 5.541 12.329 -6.087 1.00 67.06 83 GLY A CA 1
ATOM 617 C C . GLY A 1 83 ? 6.387 13.479 -6.637 1.00 67.06 83 GLY A C 1
ATOM 618 O O . GLY A 1 83 ? 6.470 13.649 -7.851 1.00 67.06 83 GLY A O 1
ATOM 619 N N . GLN A 1 84 ? 7.094 14.218 -5.775 1.00 76.31 84 GLN A N 1
ATOM 620 C CA . GLN A 1 84 ? 7.995 15.294 -6.210 1.00 76.31 84 GLN A CA 1
ATOM 621 C C . GLN A 1 84 ? 9.193 14.778 -7.014 1.00 76.31 84 GLN A C 1
ATOM 623 O O . GLN A 1 84 ? 9.499 15.342 -8.061 1.00 76.31 84 GLN A O 1
ATOM 628 N N . LEU A 1 85 ? 9.836 13.683 -6.599 1.00 67.81 85 LEU A N 1
ATOM 629 C CA . LEU A 1 85 ? 10.914 13.053 -7.378 1.00 67.81 85 LEU A CA 1
ATOM 630 C C . LEU A 1 85 ? 10.439 12.622 -8.774 1.00 67.81 85 LEU A C 1
ATOM 632 O O . LEU A 1 85 ? 11.182 12.741 -9.752 1.00 67.81 85 LEU A O 1
ATOM 636 N N . THR A 1 86 ? 9.200 12.138 -8.865 1.00 67.06 86 THR A N 1
ATOM 637 C CA . THR A 1 86 ? 8.568 11.781 -10.139 1.00 67.06 86 THR A CA 1
ATOM 638 C C . THR A 1 86 ? 8.311 13.026 -10.991 1.00 67.06 86 THR A C 1
ATOM 640 O O . THR A 1 86 ? 8.727 13.064 -12.147 1.00 67.06 86 THR A O 1
ATOM 643 N N . ASN A 1 87 ? 7.708 14.071 -10.416 1.00 73.12 87 ASN A N 1
ATOM 644 C CA . ASN A 1 87 ? 7.380 15.319 -11.114 1.00 73.12 87 ASN A CA 1
ATOM 645 C C . ASN A 1 87 ? 8.621 16.089 -11.590 1.00 73.12 87 ASN A C 1
ATOM 647 O O . ASN A 1 87 ? 8.608 16.665 -12.674 1.00 73.12 87 ASN A O 1
ATOM 651 N N . LEU A 1 88 ? 9.708 16.063 -10.815 1.00 82.06 88 LEU A N 1
ATOM 652 C CA . LEU A 1 88 ? 11.003 16.643 -11.189 1.00 82.06 88 LEU A CA 1
ATOM 653 C C . LEU A 1 88 ? 11.730 15.830 -12.274 1.00 82.06 88 LEU A C 1
ATOM 655 O O . LEU A 1 88 ? 12.806 16.220 -12.721 1.00 82.06 88 LEU A O 1
ATOM 659 N N . GLY A 1 89 ? 11.178 14.686 -12.689 1.00 71.88 89 GLY A N 1
ATOM 660 C CA . GLY A 1 89 ? 11.746 13.840 -13.734 1.00 71.88 89 GLY A CA 1
ATOM 661 C C . GLY A 1 89 ? 12.961 13.024 -13.290 1.00 71.88 89 GLY A C 1
ATOM 662 O O . GLY A 1 89 ? 13.558 12.347 -14.124 1.00 71.88 89 GLY A O 1
ATOM 663 N N . ILE A 1 90 ? 13.312 13.028 -11.999 1.00 72.19 90 ILE A N 1
ATOM 664 C CA . ILE A 1 90 ? 14.447 12.262 -11.451 1.00 72.19 90 ILE A CA 1
ATOM 665 C C . ILE A 1 90 ? 14.214 10.764 -11.664 1.00 72.19 90 ILE A C 1
ATOM 667 O O . ILE A 1 90 ? 15.109 10.046 -12.111 1.00 72.19 90 ILE A O 1
ATOM 671 N N . VAL A 1 91 ? 12.983 10.308 -11.415 1.00 70.31 91 VAL A N 1
ATOM 672 C CA . VAL A 1 91 ? 12.556 8.923 -11.657 1.00 70.31 91 VAL A CA 1
ATOM 673 C C . VAL A 1 91 ? 12.710 8.539 -13.135 1.00 70.31 91 VAL A C 1
ATOM 675 O O . VAL A 1 91 ? 13.275 7.490 -13.452 1.00 70.31 91 VAL A O 1
ATOM 678 N N . SER A 1 92 ? 12.262 9.400 -14.050 1.00 68.50 92 SER A N 1
ATOM 679 C CA . SER A 1 92 ? 12.356 9.186 -15.502 1.00 68.50 92 SER A CA 1
ATOM 680 C C . SER A 1 92 ? 13.803 9.214 -16.007 1.00 68.50 92 SER A C 1
ATOM 682 O O . SER A 1 92 ? 14.188 8.424 -16.867 1.00 68.50 92 SER A O 1
ATOM 684 N N . TRP A 1 93 ? 14.635 10.095 -15.454 1.00 77.56 93 TRP A N 1
ATOM 685 C CA . TRP A 1 93 ? 16.056 10.178 -15.781 1.00 77.56 93 TRP A CA 1
ATOM 686 C C . TRP A 1 93 ? 16.814 8.925 -15.328 1.00 77.56 93 TRP A C 1
ATOM 688 O O . TRP A 1 93 ? 17.495 8.291 -16.136 1.00 77.56 93 TRP A O 1
ATOM 698 N N . MET A 1 94 ? 16.639 8.518 -14.067 1.00 70.25 94 MET A N 1
ATOM 699 C CA . MET A 1 94 ? 17.296 7.337 -13.501 1.00 70.25 94 MET A CA 1
ATOM 700 C C . MET A 1 94 ? 16.859 6.055 -14.219 1.00 70.25 94 MET A C 1
ATOM 702 O O . MET A 1 94 ? 17.704 5.239 -14.592 1.00 70.25 94 MET A O 1
ATOM 706 N N . SER A 1 95 ? 15.556 5.903 -14.479 1.00 68.75 95 SER A N 1
ATOM 707 C CA . SER A 1 95 ? 15.032 4.774 -15.256 1.00 68.75 95 SER A CA 1
ATOM 708 C C . SER A 1 95 ? 15.587 4.744 -16.680 1.00 68.75 95 SER A C 1
ATOM 710 O O . SER A 1 95 ? 15.956 3.675 -17.166 1.00 68.75 95 SER A O 1
ATOM 712 N N . GLY A 1 96 ? 15.747 5.905 -17.321 1.00 70.38 96 GLY A N 1
ATOM 713 C CA . GLY A 1 96 ? 16.410 6.030 -18.617 1.00 70.38 96 GLY A CA 1
ATOM 714 C C . GLY A 1 96 ? 17.883 5.606 -18.596 1.00 70.38 96 GLY A C 1
ATOM 715 O O . GLY A 1 96 ? 18.332 4.927 -19.520 1.00 70.38 96 GLY A O 1
ATOM 716 N N . CYS A 1 97 ? 18.641 5.957 -17.554 1.00 77.44 97 CYS A N 1
ATOM 717 C CA . CYS A 1 97 ? 20.031 5.516 -17.387 1.00 77.44 97 CYS A CA 1
ATOM 718 C C . CYS A 1 97 ? 20.133 3.992 -17.241 1.00 77.44 97 CYS A C 1
ATOM 720 O O . CYS A 1 97 ? 20.933 3.365 -17.934 1.00 77.44 97 CYS A O 1
ATOM 722 N N . VAL A 1 98 ? 19.300 3.390 -16.389 1.00 72.88 98 VAL A N 1
ATOM 723 C CA . VAL A 1 98 ? 19.281 1.933 -16.189 1.00 72.88 98 VAL A CA 1
ATOM 724 C C . VAL A 1 98 ? 18.829 1.212 -17.459 1.00 72.88 98 VAL A C 1
ATOM 726 O O . VAL A 1 98 ? 19.477 0.253 -17.871 1.00 72.88 98 VAL A O 1
ATOM 729 N N . ALA A 1 99 ? 17.781 1.698 -18.130 1.00 69.00 99 ALA A N 1
ATOM 730 C CA . ALA A 1 99 ? 17.307 1.124 -19.387 1.00 69.00 99 ALA A CA 1
ATOM 731 C C . ALA A 1 99 ? 18.386 1.169 -20.480 1.00 69.00 99 ALA A C 1
ATOM 733 O O . ALA A 1 99 ? 18.611 0.165 -21.150 1.00 69.00 99 ALA A O 1
ATOM 734 N N . LYS A 1 100 ? 19.109 2.290 -20.621 1.00 73.88 100 LYS A N 1
ATOM 735 C CA . LYS A 1 100 ? 20.234 2.406 -21.566 1.00 73.88 100 LYS A CA 1
ATOM 736 C C . LYS A 1 100 ? 21.376 1.449 -21.234 1.00 73.88 100 LYS A C 1
ATOM 738 O O . LYS A 1 100 ? 21.935 0.860 -22.152 1.00 73.88 100 LYS A O 1
ATOM 743 N N . SER A 1 101 ? 21.700 1.262 -19.956 1.00 76.69 101 SER A N 1
ATOM 744 C CA . SER A 1 101 ? 22.710 0.285 -19.525 1.00 76.69 101 SER A CA 1
ATOM 745 C C . SER A 1 101 ? 22.270 -1.159 -19.782 1.00 76.69 101 SER A C 1
ATOM 747 O O . SER A 1 101 ? 23.073 -1.984 -20.198 1.00 76.69 101 SER A O 1
ATOM 749 N N . LEU A 1 102 ? 20.990 -1.484 -19.588 1.00 71.81 102 LEU A N 1
ATOM 750 C CA . LEU A 1 102 ? 20.459 -2.812 -19.915 1.00 71.81 102 LEU A CA 1
ATOM 751 C C . LEU A 1 102 ? 20.423 -3.054 -21.434 1.00 71.81 102 LEU A C 1
ATOM 753 O O . LEU A 1 102 ? 20.743 -4.153 -21.887 1.00 71.81 102 LEU A O 1
ATOM 757 N N . GLN A 1 103 ? 20.090 -2.026 -22.222 1.00 68.88 103 GLN A N 1
ATOM 758 C CA . GLN A 1 103 ? 20.115 -2.078 -23.687 1.00 68.88 103 GLN A CA 1
ATOM 759 C C . GLN A 1 103 ? 21.542 -2.169 -24.243 1.00 68.88 103 GLN A C 1
ATOM 761 O O . GLN A 1 103 ? 21.766 -2.918 -25.191 1.00 68.88 103 GLN A O 1
ATOM 766 N N . SER A 1 104 ? 22.522 -1.468 -23.658 1.00 73.81 104 SER A N 1
ATOM 767 C CA . SER A 1 104 ? 23.926 -1.557 -24.089 1.00 73.81 104 SER A CA 1
ATOM 768 C C . SER A 1 104 ? 24.524 -2.943 -23.841 1.00 73.81 104 SER A C 1
ATOM 770 O O . SER A 1 104 ? 25.383 -3.389 -24.598 1.00 73.81 104 SER A O 1
ATOM 772 N N . LEU A 1 105 ? 24.006 -3.669 -22.849 1.00 74.12 105 LEU A N 1
ATOM 773 C CA . LEU A 1 105 ? 24.332 -5.073 -22.600 1.00 74.12 105 LEU A CA 1
ATOM 774 C C . LEU A 1 105 ? 23.646 -6.045 -23.582 1.00 74.12 105 LEU A C 1
ATOM 776 O O . LEU A 1 105 ? 23.854 -7.251 -23.476 1.00 74.12 105 LEU A O 1
ATOM 780 N N . SER A 1 106 ? 22.849 -5.547 -24.541 1.00 73.19 106 SER A N 1
ATOM 781 C CA . SER A 1 106 ? 22.098 -6.349 -25.527 1.00 73.19 106 SER A CA 1
ATOM 782 C C . SER A 1 106 ? 21.238 -7.446 -24.885 1.00 73.19 106 SER A C 1
ATOM 784 O O . SER A 1 106 ? 21.042 -8.522 -25.455 1.00 73.19 106 SER A O 1
ATOM 786 N N . LEU A 1 107 ? 20.747 -7.194 -23.668 1.00 72.62 107 LEU A N 1
ATOM 787 C CA . LEU A 1 107 ? 19.988 -8.175 -22.905 1.00 72.62 107 LEU A CA 1
ATOM 788 C C . LEU A 1 107 ? 18.593 -8.348 -23.502 1.00 72.62 107 LEU A C 1
ATOM 790 O O . LEU A 1 107 ? 17.907 -7.381 -23.829 1.00 72.62 107 LEU A O 1
ATOM 794 N N . SER A 1 108 ? 18.148 -9.598 -23.598 1.00 84.75 108 SER A N 1
ATOM 795 C CA . SER A 1 108 ? 16.759 -9.893 -23.929 1.00 84.75 108 SER A CA 1
ATOM 796 C C . SER A 1 108 ? 15.837 -9.423 -22.797 1.00 84.75 108 SER A C 1
ATOM 798 O O . SER A 1 108 ? 16.202 -9.456 -21.616 1.00 84.75 108 SER A O 1
ATOM 800 N N . TRP A 1 109 ? 14.617 -9.008 -23.148 1.00 86.31 109 TRP A N 1
ATOM 801 C CA . TRP A 1 109 ? 13.638 -8.510 -22.176 1.00 86.31 109 TRP A CA 1
ATOM 802 C C . TRP A 1 109 ? 13.378 -9.466 -20.990 1.00 86.31 109 TRP A C 1
ATOM 804 O O . TRP A 1 109 ? 13.200 -8.953 -19.884 1.00 86.31 109 TRP A O 1
ATOM 814 N N . PRO A 1 110 ? 13.410 -10.818 -21.120 1.00 91.06 110 PRO A N 1
ATOM 815 C CA . PRO A 1 110 ? 13.225 -11.702 -19.969 1.00 91.06 110 PRO A CA 1
ATOM 816 C C . PRO A 1 110 ? 14.372 -11.599 -18.960 1.00 91.06 110 PRO A C 1
ATOM 818 O O . PRO A 1 110 ? 14.143 -11.667 -17.755 1.00 91.06 110 PRO A O 1
ATOM 821 N N . VAL A 1 111 ? 15.607 -11.403 -19.430 1.00 88.44 111 VAL A N 1
ATOM 822 C CA . VAL A 1 111 ? 16.769 -11.253 -18.543 1.00 88.44 111 VAL A CA 1
ATOM 823 C C . VAL A 1 111 ? 16.711 -9.906 -17.825 1.00 88.44 111 VAL A C 1
ATOM 825 O O . VAL A 1 111 ? 16.889 -9.852 -16.609 1.00 88.44 111 VAL A O 1
ATOM 828 N N . ALA A 1 112 ? 16.382 -8.832 -18.550 1.00 87.38 112 ALA A N 1
ATOM 829 C CA . ALA A 1 112 ? 16.168 -7.514 -17.956 1.00 87.38 112 ALA A CA 1
ATOM 830 C C . ALA A 1 112 ? 15.040 -7.532 -16.907 1.00 87.38 112 ALA A C 1
ATOM 832 O O . ALA A 1 112 ? 15.206 -6.972 -15.826 1.00 87.38 112 ALA A O 1
ATOM 833 N N . PHE A 1 113 ? 13.935 -8.233 -17.185 1.00 91.31 113 PHE A N 1
ATOM 834 C CA . PHE A 1 113 ? 12.835 -8.440 -16.239 1.00 91.31 113 PHE A CA 1
ATOM 835 C C . PHE A 1 113 ? 13.313 -9.090 -14.936 1.00 91.31 113 PHE A C 1
ATOM 837 O O . PHE A 1 113 ? 13.044 -8.567 -13.857 1.00 91.31 113 PHE A O 1
ATOM 844 N N . VAL A 1 114 ? 14.065 -10.193 -15.013 1.00 92.12 114 VAL A N 1
ATOM 845 C CA . VAL A 1 114 ? 14.567 -10.882 -13.811 1.00 92.12 114 VAL A CA 1
ATOM 846 C C . VAL A 1 114 ? 15.501 -9.980 -13.000 1.00 92.12 114 VAL A C 1
ATOM 848 O O . VAL A 1 114 ? 15.365 -9.905 -11.780 1.00 92.12 114 VAL A O 1
ATOM 851 N N . ILE A 1 115 ? 16.412 -9.257 -13.657 1.00 89.25 115 ILE A N 1
ATOM 852 C CA . ILE A 1 115 ? 17.357 -8.350 -12.985 1.00 89.25 115 ILE A CA 1
ATOM 853 C C . ILE A 1 115 ? 16.621 -7.206 -12.280 1.00 89.25 115 ILE A C 1
ATOM 855 O O . ILE A 1 115 ? 16.921 -6.898 -11.122 1.00 89.25 115 ILE A O 1
ATOM 859 N N . LEU A 1 116 ? 15.658 -6.580 -12.959 1.00 89.44 116 LEU A N 1
ATOM 860 C CA . LEU A 1 116 ? 14.867 -5.486 -12.401 1.00 89.44 116 LEU A CA 1
ATOM 861 C C . LEU A 1 116 ? 13.996 -5.971 -11.235 1.00 89.44 116 LEU A C 1
ATOM 863 O O . LEU A 1 116 ? 13.974 -5.313 -10.197 1.00 89.44 116 LEU A O 1
ATOM 867 N N . GLN A 1 117 ? 13.363 -7.141 -11.344 1.00 92.75 117 GLN A N 1
ATOM 868 C CA . GLN A 1 117 ? 12.577 -7.727 -10.253 1.00 92.75 117 GLN A CA 1
ATOM 869 C C . GLN A 1 117 ? 13.426 -8.109 -9.040 1.00 92.75 117 GLN A C 1
ATOM 871 O O . GLN A 1 117 ? 13.020 -7.858 -7.904 1.00 92.75 117 GLN A O 1
ATOM 876 N N . ALA A 1 118 ? 14.610 -8.683 -9.260 1.00 90.69 118 ALA A N 1
ATOM 877 C CA . ALA A 1 118 ? 15.536 -9.002 -8.179 1.00 90.69 118 ALA A CA 1
ATOM 878 C C . ALA A 1 118 ? 16.034 -7.726 -7.485 1.00 90.69 118 ALA A C 1
ATOM 880 O O . ALA A 1 118 ? 16.068 -7.655 -6.260 1.00 90.69 118 ALA A O 1
ATOM 881 N N . SER A 1 119 ? 16.359 -6.694 -8.264 1.00 88.31 119 SER A N 1
ATOM 882 C CA . SER A 1 119 ? 16.804 -5.402 -7.736 1.00 88.31 119 SER A CA 1
ATOM 883 C C . SER A 1 119 ? 15.702 -4.715 -6.926 1.00 88.31 119 SER A C 1
ATOM 885 O O . SER A 1 119 ? 15.965 -4.253 -5.818 1.00 88.31 119 SER A O 1
ATOM 887 N N . TYR A 1 120 ? 14.464 -4.705 -7.432 1.00 89.25 120 TYR A N 1
ATOM 888 C CA . TYR A 1 120 ? 13.293 -4.185 -6.718 1.00 89.25 120 TYR A CA 1
ATOM 889 C C . TYR A 1 120 ? 13.088 -4.900 -5.375 1.00 89.25 120 TYR A C 1
ATOM 891 O O . TYR A 1 120 ? 12.950 -4.252 -4.340 1.00 89.25 120 TYR A O 1
ATOM 899 N N . PHE A 1 121 ? 13.185 -6.234 -5.368 1.00 90.12 121 PHE A N 1
ATOM 900 C CA . PHE A 1 121 ? 13.075 -7.038 -4.149 1.00 90.12 121 PHE A CA 1
ATOM 901 C C . PHE A 1 121 ? 14.177 -6.713 -3.130 1.00 90.12 121 PHE A C 1
ATOM 903 O O . PHE A 1 121 ? 13.903 -6.492 -1.953 1.00 90.12 121 PHE A O 1
ATOM 910 N N . LEU A 1 122 ? 15.435 -6.649 -3.576 1.00 86.50 122 LEU A N 1
ATOM 911 C CA . LEU A 1 122 ? 16.590 -6.445 -2.697 1.00 86.50 122 LEU A CA 1
ATOM 912 C C . LEU A 1 122 ? 16.673 -5.026 -2.130 1.00 86.50 122 LEU A C 1
ATOM 914 O O . LEU A 1 122 ? 17.072 -4.851 -0.980 1.00 86.50 122 LEU A O 1
ATOM 918 N N . ILE A 1 123 ? 16.261 -4.006 -2.885 1.00 84.38 123 ILE A N 1
ATOM 919 C CA . ILE A 1 123 ? 16.216 -2.628 -2.374 1.00 84.38 123 ILE A CA 1
ATOM 920 C C . ILE A 1 123 ? 15.271 -2.524 -1.171 1.00 84.38 123 ILE A C 1
ATOM 922 O O . ILE A 1 123 ? 15.458 -1.657 -0.320 1.00 84.38 123 ILE A O 1
ATOM 926 N N . HIS A 1 124 ? 14.299 -3.432 -1.035 1.00 84.38 124 HIS A N 1
ATOM 927 C CA . HIS A 1 124 ? 13.383 -3.424 0.098 1.00 84.38 124 HIS A CA 1
ATOM 928 C C . HIS A 1 124 ? 14.069 -3.636 1.455 1.00 84.38 124 HIS A C 1
ATOM 930 O O . HIS A 1 124 ? 13.567 -3.129 2.452 1.00 84.38 124 HIS A O 1
ATOM 936 N N . TYR A 1 125 ? 15.262 -4.242 1.509 1.00 78.06 125 TYR A N 1
ATOM 937 C CA . TYR A 1 125 ? 16.064 -4.286 2.743 1.00 78.06 125 TYR A CA 1
ATOM 938 C C . TYR A 1 125 ? 16.402 -2.894 3.303 1.00 78.06 125 TYR A C 1
ATOM 940 O O . TYR A 1 125 ? 16.714 -2.771 4.483 1.00 78.06 125 TYR A O 1
ATOM 948 N N . LEU A 1 126 ? 16.341 -1.850 2.473 1.00 73.25 126 LEU A N 1
ATOM 949 C CA . LEU A 1 126 ? 16.603 -0.463 2.859 1.00 73.25 126 LEU A CA 1
ATOM 950 C C . LEU A 1 126 ? 15.329 0.302 3.253 1.00 73.25 126 LEU A C 1
ATOM 952 O O . LEU A 1 126 ? 15.413 1.470 3.629 1.00 73.25 126 LEU A O 1
ATOM 956 N N . PHE A 1 127 ? 14.153 -0.322 3.149 1.00 68.31 127 PHE A N 1
ATOM 957 C CA . PHE A 1 127 ? 12.864 0.306 3.422 1.00 68.31 127 PHE A CA 1
ATOM 958 C C . PHE A 1 127 ? 12.190 -0.326 4.639 1.00 68.31 127 PHE A C 1
ATOM 960 O O . PHE A 1 127 ? 12.071 -1.541 4.753 1.00 68.31 127 PHE A O 1
ATOM 967 N N . ALA A 1 128 ? 11.666 0.527 5.520 1.00 69.19 128 ALA A N 1
ATOM 968 C CA . ALA A 1 128 ? 10.878 0.112 6.680 1.00 69.19 128 ALA A CA 1
ATOM 969 C C . ALA A 1 128 ? 9.375 -0.045 6.390 1.00 69.19 128 ALA A C 1
ATOM 971 O O . ALA A 1 128 ? 8.561 -0.125 7.303 1.00 69.19 128 ALA A O 1
ATOM 972 N N . SER A 1 129 ? 8.969 0.014 5.119 1.00 70.69 129 SER A N 1
ATOM 973 C CA . SER A 1 129 ? 7.555 0.020 4.752 1.00 70.69 129 SER A CA 1
ATOM 974 C C . SER A 1 129 ? 7.331 -0.406 3.306 1.00 70.69 129 SER A C 1
ATOM 976 O O . SER A 1 129 ? 7.886 0.199 2.383 1.00 70.69 129 SER A O 1
ATOM 978 N N . GLN A 1 130 ? 6.454 -1.397 3.099 1.00 79.00 130 GLN A N 1
ATOM 979 C CA . GLN A 1 130 ? 5.983 -1.805 1.770 1.00 79.00 130 GLN A CA 1
ATOM 980 C C . GLN A 1 130 ? 5.378 -0.640 0.991 1.00 79.00 130 GLN A C 1
ATOM 982 O O . GLN A 1 130 ? 5.787 -0.374 -0.137 1.00 79.00 130 GLN A O 1
ATOM 987 N N . THR A 1 131 ? 4.446 0.099 1.589 1.00 73.50 131 THR A N 1
ATOM 988 C CA . THR A 1 131 ? 3.782 1.214 0.904 1.00 73.50 131 THR A CA 1
ATOM 989 C C . THR A 1 131 ? 4.755 2.364 0.637 1.00 73.50 131 THR A C 1
ATOM 991 O O . THR A 1 131 ? 4.637 3.024 -0.392 1.00 73.50 131 THR A O 1
ATOM 994 N N . GLY A 1 132 ? 5.758 2.565 1.502 1.00 71.44 132 GLY A N 1
ATOM 995 C CA . GLY A 1 132 ? 6.825 3.544 1.279 1.00 71.44 132 GLY A CA 1
ATOM 996 C C . GLY A 1 132 ? 7.700 3.178 0.079 1.00 71.44 132 GLY A C 1
ATOM 997 O O . GLY A 1 132 ? 7.960 4.020 -0.779 1.00 71.44 132 GLY A O 1
ATOM 998 N N . HIS A 1 133 ? 8.085 1.903 -0.028 1.00 78.12 133 HIS A N 1
ATOM 999 C CA . HIS A 1 133 ? 8.826 1.384 -1.177 1.00 78.12 133 HIS A CA 1
ATOM 1000 C C . HIS A 1 133 ? 8.012 1.520 -2.474 1.00 78.12 133 HIS A C 1
ATOM 1002 O O . HIS A 1 133 ? 8.524 2.033 -3.471 1.00 78.12 133 HIS A O 1
ATOM 1008 N N . VAL A 1 134 ? 6.742 1.095 -2.473 1.00 82.31 134 VAL A N 1
ATOM 1009 C CA . VAL A 1 134 ? 5.854 1.201 -3.645 1.00 82.31 134 VAL A CA 1
ATOM 1010 C C . VAL A 1 134 ? 5.707 2.652 -4.080 1.00 82.31 134 VAL A C 1
ATOM 1012 O O . VAL A 1 134 ? 5.914 2.951 -5.254 1.00 82.31 134 VAL A O 1
ATOM 1015 N N . GLY A 1 135 ? 5.420 3.556 -3.140 1.00 71.62 135 GLY A N 1
ATOM 1016 C CA . GLY A 1 135 ? 5.284 4.981 -3.427 1.00 71.62 135 GLY A CA 1
ATOM 1017 C C . GLY A 1 135 ? 6.528 5.559 -4.100 1.00 71.62 135 GLY A C 1
ATOM 1018 O O . GLY A 1 135 ? 6.401 6.276 -5.087 1.00 71.62 135 GLY A O 1
ATOM 1019 N N . ALA A 1 136 ? 7.722 5.201 -3.615 1.00 73.19 136 ALA A N 1
ATOM 1020 C CA . ALA A 1 136 ? 8.992 5.724 -4.115 1.00 73.19 136 ALA A CA 1
ATOM 1021 C C . ALA A 1 136 ? 9.448 5.124 -5.454 1.00 73.19 136 ALA A C 1
ATOM 1023 O O . ALA A 1 136 ? 10.002 5.842 -6.288 1.00 73.19 136 ALA A O 1
ATOM 1024 N N . LEU A 1 137 ? 9.274 3.813 -5.649 1.00 80.81 137 LEU A N 1
ATOM 1025 C CA . LEU A 1 137 ? 10.006 3.073 -6.684 1.00 80.81 137 LEU A CA 1
ATOM 1026 C C . LEU A 1 137 ? 9.116 2.371 -7.710 1.00 80.81 137 LEU A C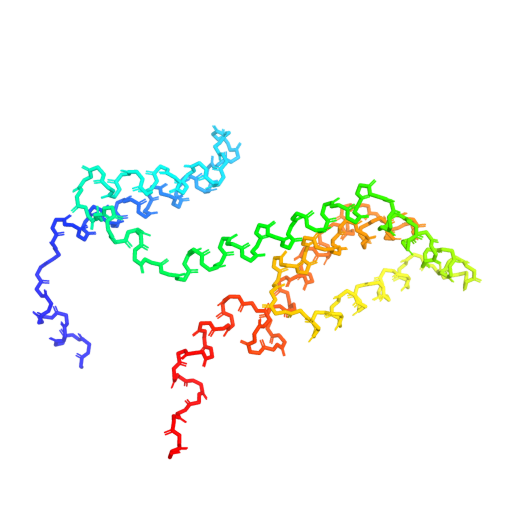 1
ATOM 1028 O O . LEU A 1 137 ? 9.614 2.017 -8.778 1.00 80.81 137 LEU A O 1
ATOM 1032 N N . TYR A 1 138 ? 7.822 2.170 -7.444 1.00 85.00 138 TYR A N 1
ATOM 1033 C CA . TYR A 1 138 ? 6.967 1.381 -8.340 1.00 85.00 138 TYR A CA 1
ATOM 1034 C C . TYR A 1 138 ? 6.870 1.993 -9.744 1.00 85.00 138 TYR A C 1
ATOM 1036 O O . TYR A 1 138 ? 7.101 1.303 -10.735 1.00 85.00 138 TYR A O 1
ATOM 1044 N N . SER A 1 139 ? 6.590 3.297 -9.843 1.00 80.31 139 SER A N 1
ATOM 1045 C CA . SER A 1 139 ? 6.496 4.007 -11.128 1.00 80.31 139 SER A CA 1
ATOM 1046 C C . SER A 1 139 ? 7.822 3.976 -11.899 1.00 80.31 139 SER A C 1
ATOM 1048 O O . SER A 1 139 ? 7.832 3.729 -13.105 1.00 80.31 139 SER A O 1
ATOM 1050 N N . ALA A 1 140 ? 8.942 4.146 -11.189 1.00 78.75 140 ALA A N 1
ATOM 1051 C CA . ALA A 1 140 ? 10.292 4.086 -11.738 1.00 78.75 140 ALA A CA 1
ATOM 1052 C C . ALA A 1 140 ? 10.600 2.718 -12.348 1.00 78.75 140 ALA A C 1
ATOM 1054 O O . ALA A 1 140 ? 11.026 2.619 -13.500 1.00 78.75 140 ALA A O 1
ATOM 1055 N N . PHE A 1 141 ? 10.368 1.655 -11.580 1.00 86.19 141 PHE A N 1
ATOM 1056 C CA . PHE A 1 141 ? 10.632 0.292 -12.019 1.00 86.19 141 PHE A CA 1
ATOM 1057 C C . PHE A 1 141 ? 9.674 -0.150 -13.114 1.00 86.19 141 PHE A C 1
ATOM 1059 O O . PHE A 1 141 ? 10.109 -0.828 -14.043 1.00 86.19 141 PHE A O 1
ATOM 1066 N N . LEU A 1 142 ? 8.408 0.266 -13.074 1.00 87.38 142 LEU A N 1
ATOM 1067 C CA . LEU A 1 142 ? 7.472 0.002 -14.162 1.00 87.38 142 LEU A CA 1
ATOM 1068 C C . LEU A 1 142 ? 7.950 0.657 -15.466 1.00 87.38 142 LEU A C 1
ATOM 1070 O O . LEU A 1 142 ? 7.992 -0.009 -16.498 1.00 87.38 142 LEU A O 1
ATOM 1074 N N . ALA A 1 143 ? 8.398 1.915 -15.418 1.00 78.62 143 ALA A N 1
ATOM 1075 C CA . ALA A 1 143 ? 8.968 2.594 -16.580 1.00 78.62 143 ALA A CA 1
ATOM 1076 C C . ALA A 1 143 ? 10.224 1.878 -17.119 1.00 78.62 143 ALA A C 1
ATOM 1078 O O . ALA A 1 143 ? 10.352 1.706 -18.331 1.00 78.62 143 ALA A O 1
ATOM 1079 N N . MET A 1 144 ? 11.113 1.394 -16.239 1.00 83.38 144 MET A N 1
ATOM 1080 C CA . MET A 1 144 ? 12.294 0.607 -16.637 1.00 83.38 144 MET A CA 1
ATOM 1081 C C . MET A 1 144 ? 11.921 -0.710 -17.325 1.00 83.38 144 MET A C 1
ATOM 1083 O O . MET A 1 144 ? 12.513 -1.050 -18.348 1.00 83.38 144 MET A O 1
ATOM 1087 N N . HIS A 1 145 ? 10.924 -1.430 -16.806 1.00 87.44 145 HIS A N 1
ATOM 1088 C CA . HIS A 1 145 ? 10.427 -2.662 -17.420 1.00 87.44 145 HIS A CA 1
ATOM 1089 C C . HIS A 1 145 ? 9.849 -2.407 -18.817 1.00 87.44 145 HIS A C 1
ATOM 1091 O O . HIS A 1 145 ? 10.188 -3.117 -19.765 1.00 87.44 145 HIS A O 1
ATOM 1097 N N . LEU A 1 146 ? 9.024 -1.367 -18.967 1.00 85.38 146 LEU A N 1
ATOM 1098 C CA . LEU A 1 146 ? 8.452 -0.987 -20.262 1.00 85.38 146 LEU A CA 1
ATOM 1099 C C . LEU A 1 146 ? 9.547 -0.593 -21.266 1.00 85.38 146 LEU A C 1
ATOM 1101 O O . LEU A 1 146 ? 9.519 -1.036 -22.412 1.00 85.38 146 LEU A O 1
ATOM 1105 N N . ALA A 1 147 ? 10.554 0.171 -20.829 1.00 79.19 147 ALA A N 1
ATOM 1106 C CA . ALA A 1 147 ? 11.695 0.560 -21.661 1.00 79.19 147 ALA A CA 1
ATOM 1107 C C . ALA A 1 147 ? 12.601 -0.625 -22.057 1.00 79.19 147 ALA A C 1
ATOM 1109 O O . ALA A 1 147 ? 13.283 -0.568 -23.082 1.00 79.19 147 ALA A O 1
ATOM 1110 N N . ALA A 1 148 ? 12.601 -1.702 -21.267 1.00 82.56 148 ALA A N 1
ATOM 1111 C CA . ALA A 1 148 ? 13.284 -2.958 -21.572 1.00 82.56 148 ALA A CA 1
ATOM 1112 C C . ALA A 1 148 ? 12.464 -3.901 -22.480 1.00 82.56 148 ALA A C 1
ATOM 1114 O O . ALA A 1 148 ? 12.929 -4.994 -22.797 1.00 82.56 148 ALA A O 1
ATOM 1115 N N . GLY A 1 149 ? 11.256 -3.503 -22.902 1.00 82.88 149 GLY A N 1
ATOM 1116 C CA . GLY A 1 149 ? 10.391 -4.293 -23.785 1.00 82.88 149 GLY A CA 1
ATOM 1117 C C . GLY A 1 149 ? 9.531 -5.340 -23.070 1.00 82.88 149 GLY A C 1
ATOM 1118 O O . GLY A 1 149 ? 8.989 -6.233 -23.719 1.00 82.88 149 GLY A O 1
ATOM 1119 N N . VAL A 1 150 ? 9.396 -5.255 -21.744 1.00 89.81 150 VAL A N 1
ATOM 1120 C CA . VAL A 1 150 ? 8.548 -6.169 -20.968 1.00 89.81 150 VAL A CA 1
ATOM 1121 C C . VAL A 1 150 ? 7.067 -5.830 -21.198 1.00 89.81 150 VAL A C 1
ATOM 1123 O O . VAL A 1 150 ? 6.699 -4.654 -21.134 1.00 89.81 150 VAL A O 1
ATOM 1126 N N . PRO A 1 151 ? 6.180 -6.825 -21.409 1.00 93.81 151 PRO A N 1
ATOM 1127 C CA . PRO A 1 151 ? 4.740 -6.586 -21.496 1.00 93.81 151 PRO A CA 1
ATOM 1128 C C . PRO A 1 151 ? 4.199 -5.851 -20.258 1.00 93.81 151 PRO A C 1
ATOM 1130 O O . PRO A 1 151 ? 4.425 -6.281 -19.127 1.00 93.81 151 PRO A O 1
ATOM 1133 N N . GLY A 1 152 ? 3.450 -4.762 -20.454 1.00 90.94 152 GLY A N 1
ATOM 1134 C CA . GLY A 1 152 ? 3.082 -3.851 -19.360 1.00 90.94 152 GLY A CA 1
ATOM 1135 C C . GLY A 1 152 ? 2.257 -4.480 -18.236 1.00 90.94 152 GLY A C 1
ATOM 1136 O O . GLY A 1 152 ? 2.535 -4.233 -17.066 1.00 90.94 152 GLY A O 1
ATOM 1137 N N . VAL A 1 153 ? 1.297 -5.351 -18.570 1.00 94.44 153 VAL A N 1
ATOM 1138 C CA . VAL A 1 153 ? 0.500 -6.079 -17.564 1.00 94.44 153 VAL A CA 1
ATOM 1139 C C . VAL A 1 153 ? 1.384 -7.021 -16.745 1.00 94.44 153 VAL A C 1
ATOM 1141 O O . VAL A 1 153 ? 1.253 -7.075 -15.526 1.00 94.44 153 VAL A O 1
ATOM 1144 N N . LEU A 1 154 ? 2.324 -7.717 -17.396 1.00 94.50 154 LEU A N 1
ATOM 1145 C CA . LEU A 1 154 ? 3.273 -8.592 -16.711 1.00 94.50 154 LEU A CA 1
ATOM 1146 C C . LEU A 1 154 ? 4.155 -7.790 -15.751 1.00 94.50 154 LEU A C 1
ATOM 1148 O O . LEU A 1 154 ? 4.302 -8.188 -14.602 1.00 94.50 154 LEU A O 1
ATOM 1152 N N . ALA A 1 155 ? 4.703 -6.657 -16.197 1.00 92.69 155 ALA A N 1
ATOM 1153 C CA . ALA A 1 155 ? 5.541 -5.797 -15.365 1.00 92.69 155 ALA A CA 1
ATOM 1154 C C . ALA A 1 155 ? 4.783 -5.259 -14.140 1.00 92.69 155 ALA A C 1
ATOM 1156 O O . ALA A 1 155 ? 5.276 -5.365 -13.019 1.00 92.69 155 ALA A O 1
ATOM 1157 N N . ALA A 1 156 ? 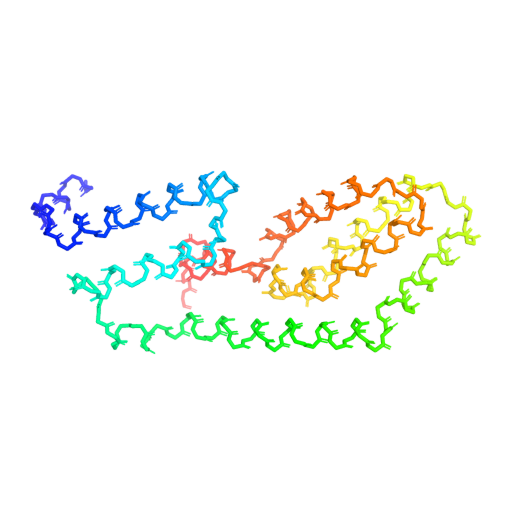3.569 -4.737 -14.340 1.00 92.50 156 ALA A N 1
ATOM 1158 C CA . ALA A 1 156 ? 2.745 -4.197 -13.261 1.00 92.50 156 ALA A CA 1
ATOM 1159 C C . ALA A 1 156 ? 2.368 -5.275 -12.230 1.00 92.50 156 ALA A C 1
ATOM 1161 O O . ALA A 1 156 ? 2.601 -5.107 -11.033 1.00 92.50 156 ALA A O 1
ATOM 1162 N N . MET A 1 157 ? 1.853 -6.418 -12.694 1.00 94.00 157 MET A N 1
ATOM 1163 C CA . MET A 1 157 ? 1.474 -7.523 -11.809 1.00 94.00 157 MET A CA 1
ATOM 1164 C C . MET A 1 157 ? 2.687 -8.114 -11.089 1.00 94.00 157 MET A C 1
ATOM 1166 O O . MET A 1 157 ? 2.622 -8.389 -9.894 1.00 94.00 157 MET A O 1
ATOM 1170 N N . ALA A 1 158 ? 3.815 -8.278 -11.783 1.00 94.56 158 ALA A N 1
ATOM 1171 C CA . ALA A 1 158 ? 5.029 -8.808 -11.179 1.00 94.56 158 ALA A CA 1
ATOM 1172 C C . ALA A 1 158 ? 5.582 -7.877 -10.094 1.00 94.56 158 ALA A C 1
ATOM 1174 O O . ALA A 1 158 ? 5.993 -8.368 -9.044 1.00 94.56 158 ALA A O 1
ATOM 1175 N N . LEU A 1 159 ? 5.581 -6.557 -10.307 1.00 92.38 159 LEU A N 1
ATOM 1176 C CA . LEU A 1 159 ? 5.961 -5.590 -9.271 1.00 92.38 159 LEU A CA 1
ATOM 1177 C C . LEU A 1 159 ? 5.006 -5.665 -8.074 1.00 92.38 159 LEU A C 1
ATOM 1179 O O . LEU A 1 159 ? 5.471 -5.760 -6.942 1.00 92.38 159 LEU A O 1
ATOM 1183 N N . ALA A 1 160 ? 3.693 -5.726 -8.315 1.00 89.50 160 ALA A N 1
ATOM 1184 C CA . ALA A 1 160 ? 2.696 -5.851 -7.251 1.00 89.50 160 ALA A CA 1
ATOM 1185 C C . ALA A 1 160 ? 2.866 -7.143 -6.426 1.00 89.50 160 ALA A C 1
ATOM 1187 O O . ALA A 1 160 ? 2.799 -7.117 -5.195 1.00 89.50 160 ALA A O 1
ATOM 1188 N N . TYR A 1 161 ? 3.130 -8.283 -7.067 1.00 91.12 161 TYR A N 1
ATOM 1189 C CA . TYR A 1 161 ? 3.401 -9.534 -6.353 1.00 91.12 161 TYR A CA 1
ATOM 1190 C C . TYR A 1 161 ? 4.731 -9.502 -5.599 1.00 91.12 161 TYR A C 1
ATOM 1192 O O . TYR A 1 161 ? 4.799 -9.967 -4.463 1.00 91.12 161 TYR A O 1
ATOM 1200 N N . ASN A 1 162 ? 5.773 -8.925 -6.199 1.00 90.75 162 ASN A N 1
ATOM 1201 C CA . ASN A 1 162 ? 7.077 -8.754 -5.561 1.00 90.75 162 ASN A CA 1
ATOM 1202 C C . ASN A 1 162 ? 6.962 -7.912 -4.286 1.00 90.75 162 ASN A C 1
ATOM 1204 O O . ASN A 1 162 ? 7.521 -8.294 -3.261 1.00 90.75 162 ASN A O 1
ATOM 1208 N N . THR A 1 163 ? 6.136 -6.861 -4.319 1.00 85.50 163 THR A N 1
ATOM 1209 C CA . THR A 1 163 ? 5.801 -6.075 -3.134 1.00 85.50 163 THR A CA 1
ATOM 1210 C C . THR A 1 163 ? 5.281 -6.944 -2.000 1.00 85.50 163 THR A C 1
ATOM 1212 O O . THR A 1 163 ? 5.857 -6.960 -0.918 1.00 85.50 163 THR A O 1
ATOM 1215 N N . ASN A 1 164 ? 4.267 -7.763 -2.267 1.00 84.38 164 ASN A N 1
ATOM 1216 C CA . ASN A 1 164 ? 3.722 -8.651 -1.242 1.00 84.38 164 ASN A CA 1
ATOM 1217 C C . ASN A 1 164 ? 4.769 -9.648 -0.707 1.00 84.38 164 ASN A C 1
ATOM 1219 O O . ASN A 1 164 ? 4.777 -9.939 0.488 1.00 84.38 164 ASN A O 1
ATOM 1223 N N . LEU A 1 165 ? 5.670 -10.143 -1.564 1.00 84.00 165 LEU A N 1
ATOM 1224 C CA . LEU A 1 165 ? 6.725 -11.085 -1.178 1.00 84.00 165 LEU A CA 1
ATOM 1225 C C . LEU A 1 165 ? 7.811 -10.444 -0.306 1.00 84.00 165 LEU A C 1
ATOM 1227 O O . LEU A 1 165 ? 8.280 -11.076 0.638 1.00 84.00 165 LEU A O 1
ATOM 1231 N N . PHE A 1 166 ? 8.230 -9.206 -0.586 1.00 79.69 166 PHE A N 1
ATOM 1232 C CA . PHE A 1 166 ? 9.271 -8.571 0.226 1.00 79.69 166 PHE A CA 1
ATOM 1233 C C . PHE A 1 166 ? 8.775 -8.142 1.613 1.00 79.69 166 PHE A C 1
ATOM 1235 O O . PHE A 1 166 ? 9.578 -7.865 2.498 1.00 79.69 166 PHE A O 1
ATOM 1242 N N . GLY A 1 167 ? 7.461 -8.160 1.849 1.00 74.56 167 GLY A N 1
ATOM 1243 C CA . GLY A 1 167 ? 6.853 -7.868 3.148 1.00 74.56 167 GLY A CA 1
ATOM 1244 C C . GLY A 1 167 ? 7.194 -8.845 4.277 1.00 74.56 167 GLY A C 1
ATOM 1245 O O . GLY A 1 167 ? 6.761 -8.613 5.408 1.00 74.56 167 GLY A O 1
ATOM 1246 N N . SER A 1 168 ? 7.926 -9.923 3.975 1.00 78.00 168 SER A N 1
ATOM 1247 C CA . SER A 1 168 ? 8.349 -10.959 4.921 1.00 78.00 168 SER A CA 1
ATOM 1248 C C . SER A 1 168 ? 9.870 -11.065 5.103 1.00 78.00 168 SER A C 1
ATOM 1250 O O . SER A 1 168 ? 10.331 -12.029 5.711 1.00 78.00 168 SER A O 1
ATOM 1252 N N . ILE A 1 169 ? 10.673 -10.138 4.561 1.00 81.00 169 ILE A N 1
ATOM 1253 C CA . ILE A 1 169 ? 12.146 -10.284 4.556 1.00 81.00 169 ILE A CA 1
ATOM 1254 C C . ILE A 1 169 ? 12.832 -9.720 5.805 1.00 81.00 169 ILE A C 1
ATOM 1256 O O . ILE A 1 169 ? 13.892 -10.205 6.195 1.00 81.00 169 ILE A O 1
ATOM 1260 N N . THR A 1 170 ? 12.245 -8.704 6.443 1.00 77.00 170 THR A N 1
ATOM 1261 C CA . THR A 1 170 ? 12.730 -8.139 7.712 1.00 77.00 170 THR A CA 1
ATOM 1262 C C . THR A 1 170 ? 11.578 -7.927 8.688 1.00 77.00 170 THR A C 1
ATOM 1264 O O . THR A 1 170 ? 10.423 -7.774 8.292 1.00 77.00 170 THR A O 1
ATOM 1267 N N . HIS A 1 171 ? 11.898 -7.857 9.980 1.00 70.81 171 HIS A N 1
ATOM 1268 C CA . HIS A 1 171 ? 10.928 -7.628 11.056 1.00 70.81 171 HIS A CA 1
ATOM 1269 C C . HIS A 1 171 ? 10.202 -6.273 10.963 1.00 70.81 171 HIS A C 1
ATOM 1271 O O . HIS A 1 171 ? 9.151 -6.105 11.568 1.00 70.81 171 HIS A O 1
ATOM 1277 N N . TYR A 1 172 ? 10.740 -5.325 10.191 1.00 69.44 172 TYR A N 1
ATOM 1278 C CA . TYR A 1 172 ? 10.149 -4.010 9.934 1.00 69.44 172 TYR A CA 1
ATOM 1279 C C . TYR A 1 172 ? 9.654 -3.828 8.491 1.00 69.44 172 TYR A C 1
ATOM 1281 O O . TYR A 1 172 ? 9.194 -2.751 8.149 1.00 69.44 172 TYR A O 1
ATOM 1289 N N . SER A 1 173 ? 9.779 -4.830 7.615 1.00 72.56 173 SER A N 1
ATOM 1290 C CA . SER A 1 173 ? 9.490 -4.687 6.170 1.00 72.56 173 SER A CA 1
ATOM 1291 C C . SER A 1 173 ? 8.045 -4.265 5.869 1.00 72.56 173 SER A C 1
ATOM 1293 O O . SER A 1 173 ? 7.747 -3.624 4.859 1.00 72.56 173 SER A O 1
ATOM 1295 N N . SER A 1 174 ? 7.113 -4.592 6.760 1.00 76.38 174 SER A N 1
ATOM 1296 C CA . SER A 1 174 ? 5.706 -4.248 6.619 1.00 76.38 174 SER A CA 1
ATOM 1297 C C . SER A 1 174 ? 5.069 -3.936 7.967 1.00 76.38 174 SER A C 1
ATOM 1299 O O . SER A 1 174 ? 5.530 -4.411 9.003 1.00 76.38 174 SER A O 1
ATOM 1301 N N . GLY A 1 175 ? 3.961 -3.185 7.953 1.00 68.25 175 GLY A N 1
ATOM 1302 C CA . GLY A 1 175 ? 3.163 -2.960 9.164 1.00 68.25 175 GLY A CA 1
ATOM 1303 C C . GLY A 1 175 ? 2.676 -4.277 9.777 1.00 68.25 175 GLY A C 1
ATOM 1304 O O . GLY A 1 175 ? 2.690 -4.441 10.989 1.00 68.25 175 GLY A O 1
ATOM 1305 N N . GLN A 1 176 ? 2.350 -5.261 8.932 1.00 73.12 176 GLN A N 1
ATOM 1306 C CA . GLN A 1 176 ? 2.003 -6.614 9.367 1.00 73.12 176 GLN A CA 1
ATOM 1307 C C . GLN A 1 176 ? 3.182 -7.284 10.089 1.00 73.12 176 GLN A C 1
ATOM 1309 O O . GLN A 1 176 ? 3.019 -7.759 11.210 1.00 73.12 176 GLN A O 1
ATOM 1314 N N . ALA A 1 177 ? 4.378 -7.275 9.491 1.00 70.75 177 ALA A N 1
ATOM 1315 C CA . ALA A 1 177 ? 5.582 -7.844 10.095 1.00 70.75 177 ALA A CA 1
ATOM 1316 C C . ALA A 1 177 ? 5.935 -7.152 11.422 1.00 70.75 177 ALA A C 1
ATOM 1318 O O . ALA A 1 177 ? 6.192 -7.836 12.410 1.00 70.75 177 ALA A O 1
ATOM 1319 N N . ALA A 1 178 ? 5.859 -5.821 11.483 1.00 65.25 178 ALA A N 1
ATOM 1320 C CA . ALA A 1 178 ? 6.135 -5.057 12.698 1.00 65.25 178 ALA A CA 1
ATOM 1321 C C . ALA A 1 178 ? 5.171 -5.411 13.843 1.00 65.25 178 ALA A C 1
ATOM 1323 O O . ALA A 1 178 ? 5.605 -5.570 14.982 1.00 65.25 178 ALA A O 1
ATOM 1324 N N . VAL A 1 179 ? 3.881 -5.609 13.550 1.00 67.56 179 VAL A N 1
ATOM 1325 C CA . VAL A 1 179 ? 2.889 -6.062 14.541 1.00 67.56 179 VAL A CA 1
ATOM 1326 C C . VAL A 1 179 ? 3.178 -7.495 14.997 1.00 67.56 179 VAL A C 1
ATOM 1328 O O . VAL A 1 179 ? 3.151 -7.772 16.196 1.00 67.56 179 VAL A O 1
ATOM 1331 N N . TYR A 1 180 ? 3.510 -8.397 14.069 1.00 68.38 180 TYR A N 1
ATOM 1332 C CA . TYR A 1 180 ? 3.833 -9.791 14.390 1.00 68.38 180 TYR A CA 1
ATOM 1333 C C . TYR A 1 180 ? 5.105 -9.939 15.237 1.00 68.38 180 TYR A C 1
ATOM 1335 O O . TYR A 1 180 ? 5.127 -10.762 16.150 1.00 68.38 180 TYR A O 1
ATOM 1343 N N . TYR A 1 181 ? 6.148 -9.153 14.961 1.00 65.62 181 TYR A N 1
ATOM 1344 C CA . TYR A 1 181 ? 7.400 -9.165 15.728 1.00 65.62 181 TYR A CA 1
ATOM 1345 C C . TYR A 1 181 ? 7.330 -8.328 17.014 1.00 65.62 181 TYR A C 1
ATOM 1347 O O . TYR A 1 181 ? 8.028 -8.640 17.979 1.00 65.62 181 TYR A O 1
ATOM 1355 N N . GLY A 1 182 ? 6.502 -7.280 17.043 1.00 57.84 182 GLY A N 1
ATOM 1356 C CA . GLY A 1 182 ? 6.262 -6.447 18.224 1.00 57.84 182 GLY A CA 1
ATOM 1357 C C . GLY A 1 182 ? 5.350 -7.116 19.255 1.00 57.84 182 GLY A C 1
ATOM 1358 O O . GLY A 1 182 ? 5.520 -6.920 20.461 1.00 57.84 182 GLY A O 1
ATOM 1359 N N . GLY A 1 183 ? 4.423 -7.965 18.805 1.00 60.97 183 GLY A N 1
ATOM 1360 C CA . GLY A 1 183 ? 3.771 -8.935 19.672 1.00 60.97 183 GLY A CA 1
ATOM 1361 C C . GLY A 1 183 ? 4.827 -9.915 20.175 1.00 60.97 183 GLY A C 1
ATOM 1362 O O . GLY A 1 183 ? 5.467 -10.587 19.376 1.00 60.97 183 GLY A O 1
ATOM 1363 N N . ALA A 1 184 ? 5.020 -10.018 21.492 1.00 53.75 184 ALA A N 1
ATOM 1364 C CA . ALA A 1 184 ? 6.036 -10.860 22.146 1.00 53.75 184 ALA A CA 1
ATOM 1365 C C . ALA A 1 184 ? 5.872 -12.391 21.928 1.00 53.75 184 ALA A C 1
ATOM 1367 O O . ALA A 1 184 ? 6.283 -13.195 22.759 1.00 53.75 184 ALA A O 1
ATOM 1368 N N . PHE A 1 185 ? 5.239 -12.805 20.829 1.00 57.06 185 PHE A N 1
ATOM 1369 C CA . PHE A 1 185 ? 5.017 -14.180 20.403 1.00 57.06 185 PHE A CA 1
ATOM 1370 C C . PHE A 1 185 ? 6.260 -14.825 19.782 1.00 57.06 185 PHE A C 1
ATOM 1372 O O . PHE A 1 185 ? 6.447 -16.027 19.940 1.00 57.06 185 PHE A O 1
ATOM 1379 N N . LEU A 1 186 ? 7.094 -14.054 19.072 1.00 57.22 186 LEU A N 1
ATOM 1380 C CA . LEU A 1 186 ? 8.238 -14.595 18.320 1.00 57.22 186 LEU A CA 1
ATOM 1381 C C . LEU A 1 186 ? 9.566 -14.514 19.083 1.00 57.22 186 LEU A C 1
ATOM 1383 O O . LEU A 1 186 ? 10.419 -15.381 18.919 1.00 57.22 186 LEU A O 1
ATOM 1387 N N . PHE A 1 187 ? 9.715 -13.523 19.962 1.00 54.75 187 PHE A N 1
ATOM 1388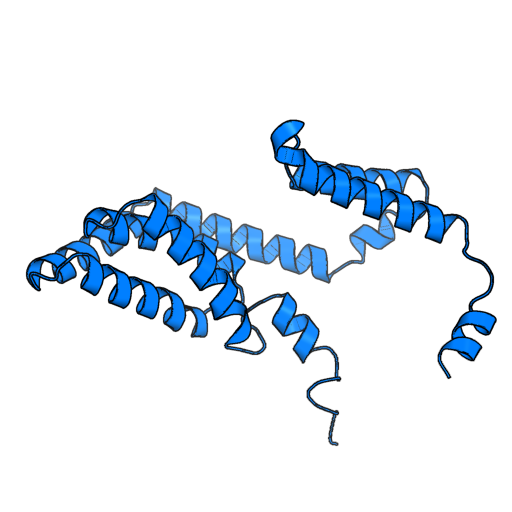 C CA . PHE A 1 187 ? 10.821 -13.435 20.910 1.00 54.75 187 PHE A CA 1
ATOM 1389 C C . PHE A 1 187 ? 10.231 -13.286 22.317 1.00 54.75 187 PHE A C 1
ATOM 1391 O O . PHE A 1 187 ? 9.753 -12.200 22.660 1.00 54.75 187 PHE A O 1
ATOM 1398 N N . PRO A 1 188 ? 10.231 -14.348 23.148 1.00 44.69 188 PRO A N 1
ATOM 1399 C CA . PRO A 1 188 ? 10.000 -14.182 24.575 1.00 44.69 188 PRO A CA 1
ATOM 1400 C C . PRO A 1 188 ? 11.014 -13.155 25.075 1.00 44.69 188 PRO A C 1
ATOM 1402 O O . PRO A 1 188 ? 12.190 -13.249 24.724 1.00 44.69 188 PRO A O 1
ATOM 1405 N N . ARG A 1 189 ? 10.590 -12.175 25.880 1.00 45.56 189 ARG A N 1
ATOM 1406 C CA . ARG A 1 189 ? 11.532 -11.323 26.617 1.00 45.56 189 ARG A CA 1
ATOM 1407 C C . ARG A 1 189 ? 12.369 -12.227 27.525 1.00 45.56 189 ARG A C 1
ATOM 1409 O O . ARG A 1 189 ? 11.946 -12.560 28.628 1.00 45.56 189 ARG A O 1
ATOM 1416 N N . THR A 1 190 ? 13.516 -12.682 27.042 1.00 47.09 190 THR A N 1
ATOM 1417 C CA . THR A 1 190 ? 14.533 -13.311 27.873 1.00 47.09 190 THR A CA 1
ATOM 1418 C C . THR A 1 190 ? 15.356 -12.202 28.509 1.00 47.09 190 THR A C 1
ATOM 1420 O O . THR A 1 190 ? 16.195 -11.622 27.827 1.00 47.09 190 THR A O 1
ATOM 1423 N N . LEU A 1 191 ? 15.073 -12.001 29.803 1.00 38.38 191 LEU A N 1
ATOM 1424 C CA . LEU A 1 191 ? 15.829 -11.276 30.836 1.00 38.38 191 LEU A CA 1
ATOM 1425 C C . LEU A 1 191 ? 15.949 -9.753 30.675 1.00 38.38 191 LEU A C 1
ATOM 1427 O O . LEU A 1 191 ? 16.644 -9.276 29.758 1.00 38.38 191 LEU A O 1
#

pLDDT: mean 81.51, std 11.85, range [38.38, 96.25]

Radius of gyration: 22.04 Å; chains: 1; bounding box: 49×39×57 Å

Secondary structure (DSSP, 8-state):
-HHHHHHHH-SPPHHHHHHHHHHHHHHHHHHTHHHHT--HHHHHHHHHHHHHHTTSS-HHHHHH-HHHHHHHHHHHHHHHHHHHHHHTTHHHHHHHHHHHHHHHTT--HHHHHHHHHHHHHHHGGG-S-HHHHHHHHHHHHHHHHHHTT--HHHHHHHHHHHHHHHTTSSTTSSHHHHHHHHSTTSS----

InterPro domains:
  IPR001898 Solute carrier family 13 [PF00939] (2-184)
  IPR030676 Citrate carrier CitT-related [PTHR42826] (1-185)

Foldseek 3Di:
DVVVVVVVVDDQDPLNVQLVVLVVQLVVCVVCVVVVVNDNVNSVVVSVVSCCVVVSDDVVNVVVPVVVVVVVVVLVVLLVVLVVCVVVCVLVVVLVVVLVVCVVVVDQLVVQLVVLLVVLLVCLVVDLALSSSCSNPVVSSLSSSVSNVHDNVCSNVSSVVSSVVSCPVDCRSHPVSVVVVVPCPPPPPDD

Organism: NCBI:txid34286

Sequence (191 aa):
MAAKKLEQMGPVTKNEWIMVGTMLLAVTLWVCGDTLGIPSVVAAMIGLSMLLLLGVL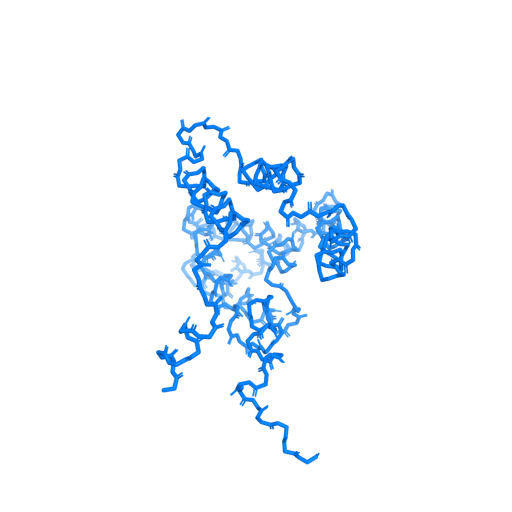DWDDCLSEKSAWDTLAWFAVLVGMAGQLTNLGIVSWMSGCVAKSLQSLSLSWPVAFVILQASYFLIHYLFASQTGHVGALYSAFLAMHLAAGVPGVLAAMALAYNTNLFGSITHYSSGQAAVYYGGAFLFPRTL